Protein AF-A0A2S2QKU9-F1 (afdb_monomer_lite)

Secondary structure (DSSP, 8-state):
--SSPPTTS------------TT-EEEEES-SS---SS--EEEEEE-----S---EEEEEEEEEEEEEE-SSEEEEESS-SSHHHHHHTTT-EEEETT--EEEEEEE-SSSTT-EEEEESS---TTPPEEEEEEEEEPPP-------GGGS-GGGTT----PPPHHHHHHHTT---PPPGGGS----PPPP-PPPPP---HHHHHHS-TTTS----------GGGSPP-PPPPHHHHHHHHHHHHHHHHHHHHHHHHT-

pLDDT: mean 91.91, std 7.71, range [58.44, 98.31]

Organism: NCBI:txid143950

Sequence (259 aa):
MLKYTPEHVMCMAHFWGPMTKPGTGFLTIQDVSSQQAGFRITTTGTVVDTDQSTQVTKKLKLTGSPLKIYKRTAFIKDMFNSTLEVTKFEGARIKTVSGVRGQIKKACPKPEGSFRATFEDKIKISDIVFCRTWYNVEVPKLYNPVTSLLLPLNEKNSWRGMKTTGQLKREKGIKGMPQNDSMYTSIHRNMKHFKPLKLSKNLQAQLPYVDKPKTLATAKLDLKKQRVAVVRDGHEEQVASLMKMIRTTYKEKKRKDKK

InterPro domains:
  IPR007034 Ribosome biogenesis protein BMS1/TSR1, C-terminal [PF04950] (1-139)
  IPR007034 Ribosome biogenesis protein BMS1/TSR1, C-terminal [SM01362] (1-137)
  IPR039761 Ribosome biogenesis protein Bms1/Tsr1 [PTHR12858] (1-258)

Radius of gyration: 34.12 Å; chains: 1; bounding box: 77×57×98 Å

Structure (mmCIF, N/CA/C/O backbone):
data_AF-A0A2S2QKU9-F1
#
_entry.id   AF-A0A2S2QKU9-F1
#
loop_
_atom_site.group_PDB
_atom_site.id
_atom_site.type_symbol
_atom_site.label_atom_id
_atom_site.label_alt_id
_atom_site.label_comp_id
_atom_site.label_asym_id
_atom_site.label_entity_id
_atom_site.label_seq_id
_atom_site.pdbx_PDB_ins_code
_atom_site.Cartn_x
_atom_site.Cartn_y
_atom_site.Cartn_z
_atom_site.occupancy
_atom_site.B_iso_or_equiv
_atom_site.auth_seq_id
_atom_site.auth_comp_id
_atom_site.auth_asym_id
_atom_site.auth_atom_id
_atom_site.pdbx_PDB_model_num
ATOM 1 N N . MET A 1 1 ? 1.538 -0.411 -14.476 1.00 91.19 1 MET A N 1
ATOM 2 C CA . MET A 1 1 ? 2.993 -0.528 -14.695 1.00 91.19 1 MET A CA 1
ATOM 3 C C . MET A 1 1 ? 3.576 -1.541 -13.719 1.00 91.19 1 MET A C 1
ATOM 5 O O . MET A 1 1 ? 3.466 -1.336 -12.508 1.00 91.19 1 MET A O 1
ATOM 9 N N . LEU A 1 2 ? 4.156 -2.625 -14.235 1.00 93.81 2 LEU A N 1
ATOM 10 C CA . LEU A 1 2 ? 4.941 -3.580 -13.446 1.00 93.81 2 LEU A CA 1
ATOM 11 C C . LEU A 1 2 ? 6.361 -3.039 -13.224 1.00 93.81 2 LEU A C 1
ATOM 13 O O . LEU A 1 2 ? 6.817 -2.172 -13.965 1.00 93.81 2 LEU A O 1
ATOM 17 N N . LYS A 1 3 ? 7.043 -3.513 -12.176 1.00 93.81 3 LYS A N 1
ATOM 18 C CA . LYS A 1 3 ? 8.461 -3.178 -11.935 1.00 93.81 3 LYS A CA 1
ATOM 19 C C . LYS A 1 3 ? 9.412 -4.141 -12.648 1.00 93.81 3 LYS A C 1
ATOM 21 O O . LYS A 1 3 ? 10.491 -3.725 -13.046 1.00 93.81 3 LYS A O 1
ATOM 26 N N . TYR A 1 4 ? 8.995 -5.397 -12.780 1.00 95.50 4 TYR A N 1
ATOM 27 C CA . TYR A 1 4 ? 9.740 -6.482 -13.402 1.00 95.50 4 TYR A CA 1
ATOM 28 C C . TYR A 1 4 ? 8.784 -7.313 -14.252 1.00 95.50 4 TYR A C 1
ATOM 30 O O . TYR A 1 4 ? 7.587 -7.377 -13.947 1.00 95.50 4 TYR A O 1
ATOM 38 N N . THR A 1 5 ? 9.324 -7.940 -15.290 1.00 95.38 5 THR A N 1
ATOM 39 C CA . THR A 1 5 ? 8.640 -8.992 -16.044 1.00 95.38 5 THR A CA 1
ATOM 40 C C . THR A 1 5 ? 8.392 -10.181 -15.109 1.00 95.38 5 THR A C 1
ATOM 42 O O . THR A 1 5 ? 9.316 -10.568 -14.391 1.00 95.38 5 THR A O 1
ATOM 45 N N . PRO A 1 6 ? 7.166 -10.728 -15.044 1.00 96.06 6 PRO A N 1
ATOM 46 C CA . PRO A 1 6 ? 6.894 -11.918 -14.248 1.00 96.06 6 PRO A CA 1
ATOM 47 C C . PRO A 1 6 ? 7.631 -13.135 -14.818 1.00 96.06 6 PRO A C 1
ATOM 49 O O . PRO A 1 6 ? 7.799 -13.264 -16.029 1.00 96.06 6 PRO A O 1
ATOM 52 N N . GLU A 1 7 ? 8.054 -14.042 -13.944 1.00 95.31 7 GLU A N 1
ATOM 53 C CA . GLU A 1 7 ? 8.692 -15.292 -14.357 1.00 95.31 7 GLU A CA 1
ATOM 54 C C . GLU A 1 7 ? 7.670 -16.203 -15.048 1.00 95.31 7 GLU A C 1
ATOM 56 O O . GLU A 1 7 ? 6.545 -16.353 -14.574 1.00 95.31 7 GLU A O 1
ATOM 61 N N . HIS A 1 8 ? 8.067 -16.802 -16.175 1.00 94.06 8 HIS A N 1
ATOM 62 C CA . HIS A 1 8 ? 7.285 -17.786 -16.942 1.00 94.06 8 HIS A CA 1
ATOM 63 C C . HIS A 1 8 ? 5.910 -17.315 -17.453 1.00 94.06 8 HIS A C 1
ATOM 65 O O . HIS A 1 8 ? 5.088 -18.137 -17.852 1.00 94.06 8 HIS A O 1
ATOM 71 N N . VAL A 1 9 ? 5.649 -16.004 -17.471 1.00 95.81 9 VAL A N 1
ATOM 72 C CA . VAL A 1 9 ? 4.367 -15.436 -17.910 1.00 95.81 9 VAL A CA 1
ATOM 73 C C . VAL A 1 9 ? 4.605 -14.284 -18.882 1.00 95.81 9 VAL A C 1
ATOM 75 O O . VAL A 1 9 ? 5.547 -13.508 -18.740 1.00 95.81 9 VAL A O 1
ATOM 78 N N . MET A 1 10 ? 3.725 -14.153 -19.876 1.00 95.12 10 MET A N 1
ATOM 79 C CA . MET A 1 10 ? 3.752 -13.039 -20.823 1.00 95.12 10 MET A CA 1
ATOM 80 C C . MET A 1 10 ? 3.233 -11.752 -20.170 1.00 95.12 10 MET A C 1
ATOM 82 O O . MET A 1 10 ? 2.258 -11.767 -19.416 1.00 95.12 10 MET A O 1
ATOM 86 N N . CYS A 1 11 ? 3.849 -10.612 -20.479 1.00 95.38 11 CYS A N 1
ATOM 87 C CA . CYS A 1 11 ? 3.371 -9.307 -20.032 1.00 95.38 11 CYS A CA 1
ATOM 88 C C . CYS A 1 11 ? 3.427 -8.268 -21.152 1.00 95.38 11 CYS A C 1
ATOM 90 O O . CYS A 1 11 ? 4.243 -8.371 -22.065 1.00 95.38 11 CYS A O 1
ATOM 92 N N . MET A 1 12 ? 2.604 -7.227 -21.033 1.00 94.25 12 MET A N 1
ATOM 93 C CA . MET A 1 12 ? 2.639 -6.082 -21.942 1.00 94.25 12 MET A CA 1
ATOM 94 C C . MET A 1 12 ? 3.854 -5.203 -21.639 1.00 94.25 12 MET A C 1
ATOM 96 O O . MET A 1 12 ? 4.085 -4.826 -20.484 1.00 94.25 12 MET A O 1
ATOM 100 N N . ALA A 1 13 ? 4.594 -4.843 -22.682 1.00 93.75 13 ALA A N 1
ATOM 101 C CA . ALA A 1 13 ? 5.690 -3.891 -22.626 1.00 93.75 13 ALA A CA 1
ATOM 102 C C . ALA A 1 13 ? 5.415 -2.744 -23.602 1.00 93.75 13 ALA A C 1
ATOM 104 O O . ALA A 1 13 ? 4.904 -2.963 -24.696 1.00 93.75 13 ALA A O 1
ATOM 105 N N . HIS A 1 14 ? 5.775 -1.529 -23.198 1.00 93.75 14 HIS A N 1
ATOM 106 C CA . HIS A 1 14 ? 5.697 -0.341 -24.040 1.00 93.75 14 HIS A CA 1
ATOM 107 C C . HIS A 1 14 ? 7.091 0.267 -24.119 1.00 93.75 14 HIS A C 1
ATOM 109 O O . HIS A 1 14 ? 7.734 0.482 -23.089 1.00 93.75 14 HIS A O 1
ATOM 115 N N . PHE A 1 15 ? 7.554 0.531 -25.331 1.00 93.69 15 PHE A N 1
ATOM 116 C CA . PHE A 1 15 ? 8.817 1.203 -25.597 1.00 93.69 15 PHE A CA 1
ATOM 117 C C . PHE A 1 15 ? 8.639 2.134 -26.792 1.00 93.69 15 PHE A C 1
ATOM 119 O O . PHE A 1 15 ? 7.710 1.974 -27.581 1.00 93.69 15 PHE A O 1
ATOM 126 N N . TRP A 1 16 ? 9.516 3.125 -26.899 1.00 94.94 16 TRP A N 1
ATOM 127 C CA . TRP A 1 16 ? 9.512 4.051 -28.021 1.00 94.94 16 TRP A CA 1
ATOM 128 C C . TRP A 1 16 ? 10.489 3.567 -29.095 1.00 94.94 16 TRP A C 1
ATOM 130 O O . TRP A 1 16 ? 11.644 3.273 -28.793 1.00 94.94 16 TRP A O 1
ATOM 140 N N . GLY A 1 17 ? 10.027 3.458 -30.339 1.00 94.00 17 GLY A N 1
ATOM 141 C CA . GLY A 1 17 ? 10.829 2.961 -31.453 1.00 94.00 17 GLY A CA 1
ATOM 142 C C . GLY A 1 17 ? 10.068 2.972 -32.784 1.00 94.00 17 GLY A C 1
ATOM 143 O O . GLY A 1 17 ? 8.952 3.493 -32.845 1.00 94.00 17 GLY A O 1
ATOM 144 N N . PRO A 1 18 ? 10.664 2.419 -33.854 1.00 93.94 18 PRO A N 1
ATOM 145 C CA . PRO A 1 18 ? 10.055 2.362 -35.178 1.00 93.94 18 PRO A CA 1
ATOM 146 C C . PRO A 1 18 ? 8.748 1.566 -35.192 1.00 93.94 18 PRO A C 1
ATOM 148 O O . PRO A 1 18 ? 8.645 0.494 -34.592 1.00 93.94 18 PRO A O 1
ATOM 151 N N . MET A 1 19 ? 7.760 2.077 -35.925 1.00 92.56 19 MET A N 1
ATOM 152 C CA . MET A 1 19 ? 6.459 1.429 -36.059 1.00 92.56 19 MET A CA 1
ATOM 153 C C . MET A 1 19 ? 6.585 0.136 -36.870 1.00 92.56 19 MET A C 1
ATOM 155 O O . MET A 1 19 ? 7.121 0.138 -37.976 1.00 92.56 19 MET A O 1
ATOM 159 N N . THR A 1 20 ? 6.076 -0.966 -36.321 1.00 92.38 20 THR A N 1
ATOM 160 C CA . THR A 1 20 ? 6.090 -2.291 -36.957 1.00 92.38 20 THR A CA 1
ATOM 161 C C . THR A 1 20 ? 4.671 -2.847 -36.980 1.00 92.38 20 THR A C 1
ATOM 163 O O . THR A 1 20 ? 3.871 -2.544 -36.100 1.00 92.38 20 THR A O 1
ATOM 166 N N . LYS A 1 21 ? 4.332 -3.659 -37.987 1.00 94.38 21 LYS A N 1
ATOM 167 C CA . LYS A 1 21 ? 2.987 -4.237 -38.096 1.00 94.38 21 LYS A CA 1
ATOM 168 C C . LYS A 1 21 ? 2.662 -5.128 -36.880 1.00 94.38 21 LYS A C 1
ATOM 170 O O . LYS A 1 21 ? 3.507 -5.953 -36.508 1.00 94.38 21 LYS A O 1
ATOM 175 N N . PRO A 1 22 ? 1.449 -5.022 -36.304 1.00 95.25 22 PRO A N 1
ATOM 176 C CA . PRO A 1 22 ? 0.943 -5.972 -35.317 1.00 95.25 22 PRO A CA 1
ATOM 177 C C . PRO A 1 22 ? 1.070 -7.428 -35.780 1.00 95.25 22 PRO A C 1
ATOM 179 O O . PRO A 1 22 ? 0.958 -7.723 -36.969 1.00 95.25 22 PRO A O 1
ATOM 182 N N . GLY A 1 23 ? 1.328 -8.339 -34.844 1.00 94.81 23 GLY A N 1
ATOM 183 C CA . GLY A 1 23 ? 1.559 -9.764 -35.104 1.00 94.81 23 GLY A CA 1
ATOM 184 C C . GLY A 1 23 ? 3.003 -10.126 -35.468 1.00 94.81 23 GLY A C 1
ATOM 185 O O . GLY A 1 23 ? 3.336 -11.307 -35.523 1.00 94.81 23 GLY A O 1
ATOM 186 N N . THR A 1 24 ? 3.888 -9.144 -35.668 1.00 96.50 24 THR A N 1
ATOM 187 C CA . THR A 1 24 ? 5.306 -9.408 -35.960 1.00 96.50 24 THR A CA 1
ATOM 188 C C . THR A 1 24 ? 6.028 -9.933 -34.716 1.00 96.50 24 THR A C 1
ATOM 190 O O . THR A 1 24 ? 5.976 -9.308 -33.654 1.00 96.50 24 THR A O 1
ATOM 193 N N . GLY A 1 25 ? 6.714 -11.072 -34.839 1.00 95.94 25 GLY A N 1
ATOM 194 C CA . GLY A 1 25 ? 7.559 -11.626 -33.780 1.00 95.94 25 GLY A CA 1
ATOM 195 C C . GLY A 1 25 ? 8.880 -10.870 -33.634 1.00 95.94 25 GLY A C 1
ATOM 196 O O . GLY A 1 25 ? 9.462 -10.423 -34.620 1.00 95.94 25 GLY A O 1
ATOM 197 N N . PHE A 1 26 ? 9.373 -10.742 -32.407 1.00 95.25 26 PHE A N 1
ATOM 198 C CA . PHE A 1 26 ? 10.671 -10.147 -32.110 1.00 95.25 26 PHE A CA 1
ATOM 199 C C . PHE A 1 26 ? 11.385 -10.891 -30.977 1.00 95.25 26 PHE A C 1
ATOM 201 O O . PHE A 1 26 ? 10.776 -11.601 -30.171 1.00 95.25 26 PHE A O 1
ATOM 208 N N . LEU A 1 27 ? 12.699 -10.693 -30.910 1.00 95.56 27 LEU A N 1
ATOM 209 C CA . LEU A 1 27 ? 13.559 -11.154 -29.827 1.00 95.56 27 LEU A CA 1
ATOM 210 C C . LEU A 1 27 ? 14.340 -9.972 -29.258 1.00 95.56 27 LEU A C 1
ATOM 212 O O . LEU A 1 27 ? 14.610 -8.999 -29.962 1.00 95.56 27 LEU A O 1
ATOM 216 N N . THR A 1 28 ? 14.718 -10.058 -27.990 1.00 93.62 28 THR A N 1
ATOM 217 C CA . THR A 1 28 ? 15.560 -9.063 -27.327 1.00 93.62 28 THR A CA 1
ATOM 218 C C . THR A 1 28 ? 16.800 -9.719 -26.742 1.00 93.62 28 THR A C 1
ATOM 220 O O . THR A 1 28 ? 16.791 -10.875 -26.310 1.00 93.62 28 THR A O 1
ATOM 223 N N . ILE A 1 29 ? 17.886 -8.955 -26.743 1.00 92.12 29 ILE A N 1
ATOM 224 C CA . ILE A 1 29 ? 19.195 -9.356 -26.239 1.00 92.12 29 ILE A CA 1
ATOM 225 C C . ILE A 1 29 ? 19.635 -8.276 -25.252 1.00 92.12 29 ILE A C 1
ATOM 227 O O . ILE A 1 29 ? 19.475 -7.087 -25.527 1.00 92.12 29 ILE A O 1
ATOM 231 N N . GLN A 1 30 ? 20.173 -8.677 -24.103 1.00 89.44 30 GLN A N 1
ATOM 232 C CA . GLN A 1 30 ? 20.637 -7.738 -23.080 1.00 89.44 30 GLN A CA 1
ATOM 233 C C . GLN A 1 30 ? 21.970 -7.062 -23.443 1.00 89.44 30 GLN A C 1
ATOM 235 O O . GLN A 1 30 ? 22.120 -5.860 -23.233 1.00 89.44 30 GLN A O 1
ATOM 240 N N . ASP A 1 31 ? 22.937 -7.823 -23.961 1.00 87.19 31 ASP A N 1
ATOM 241 C CA . ASP A 1 31 ? 24.254 -7.332 -24.382 1.00 87.19 31 ASP A CA 1
ATOM 242 C C . ASP A 1 31 ? 24.663 -8.015 -25.691 1.00 87.19 31 ASP A C 1
ATOM 244 O O . ASP A 1 31 ? 24.589 -9.238 -25.819 1.00 87.19 31 ASP A O 1
ATOM 248 N N . VAL A 1 32 ? 25.079 -7.208 -26.665 1.00 85.75 32 VAL A N 1
ATOM 249 C CA . VAL A 1 32 ? 25.492 -7.660 -28.000 1.00 85.75 32 VAL A CA 1
ATOM 250 C C . VAL A 1 32 ? 26.983 -8.015 -28.031 1.00 85.75 32 VAL A C 1
ATOM 252 O O . VAL A 1 32 ? 27.388 -8.898 -28.783 1.00 85.75 32 VAL A O 1
ATOM 255 N N . SER A 1 33 ? 27.797 -7.354 -27.203 1.00 82.44 33 SER A N 1
ATOM 256 C CA . SER A 1 33 ? 29.264 -7.427 -27.258 1.00 82.44 33 SER A CA 1
ATOM 257 C C . SER A 1 33 ? 29.870 -8.524 -26.385 1.00 82.44 33 SER A C 1
ATOM 259 O O . SER A 1 33 ? 30.922 -9.080 -26.701 1.00 82.44 33 SER A O 1
ATOM 261 N N . SER A 1 34 ? 29.233 -8.829 -25.256 1.00 75.12 34 SER A N 1
ATOM 262 C CA . SER A 1 34 ? 29.824 -9.671 -24.219 1.00 75.12 34 SER A CA 1
ATOM 263 C C . SER A 1 34 ? 29.806 -11.161 -24.579 1.00 75.12 34 SER A C 1
ATOM 265 O O . SER A 1 34 ? 28.763 -11.747 -24.874 1.00 75.12 34 SER A O 1
ATOM 267 N N . GLN A 1 35 ? 30.972 -11.809 -24.482 1.00 69.75 35 GLN A N 1
ATOM 268 C CA . GLN A 1 35 ? 31.124 -13.265 -24.567 1.00 69.75 35 GLN A CA 1
ATOM 269 C C . GLN A 1 35 ? 30.966 -13.934 -23.193 1.00 69.75 35 GLN A C 1
ATOM 271 O O . GLN A 1 35 ? 31.832 -14.676 -22.738 1.00 69.75 35 GLN A O 1
ATOM 276 N N . GLN A 1 36 ? 29.864 -13.662 -22.496 1.00 72.31 36 GLN A N 1
ATOM 277 C CA . GLN A 1 36 ? 29.556 -14.386 -21.261 1.00 72.31 36 GLN A CA 1
ATOM 278 C C . GLN A 1 36 ? 29.097 -15.820 -21.554 1.00 72.31 36 GLN A C 1
ATOM 280 O O . GLN A 1 36 ? 28.372 -16.072 -22.520 1.00 72.31 36 GLN A O 1
ATOM 285 N N . ALA A 1 37 ? 29.505 -16.753 -20.689 1.00 71.31 37 ALA A N 1
ATOM 286 C CA . ALA A 1 37 ? 29.010 -18.124 -20.673 1.00 71.31 37 ALA A CA 1
ATOM 287 C C . ALA A 1 37 ? 27.554 -18.127 -20.168 1.00 71.31 37 ALA A C 1
ATOM 289 O O . ALA A 1 37 ? 27.304 -18.017 -18.970 1.00 71.31 37 ALA A O 1
ATOM 290 N N . GLY A 1 38 ? 26.589 -18.173 -21.088 1.00 82.44 38 GLY A N 1
ATOM 291 C CA . GLY A 1 38 ? 25.157 -18.158 -20.782 1.00 82.44 38 GLY A CA 1
ATOM 292 C C . GLY A 1 38 ? 24.283 -17.941 -22.021 1.00 82.44 38 GLY A C 1
ATOM 293 O O . GLY A 1 38 ? 24.770 -17.554 -23.085 1.00 82.44 38 GLY A O 1
ATOM 294 N N . PHE A 1 39 ? 22.979 -18.195 -21.888 1.00 88.62 39 PHE A N 1
ATOM 295 C CA . PHE A 1 39 ? 22.004 -17.942 -22.951 1.00 88.62 39 PHE A CA 1
ATOM 296 C C . PHE A 1 39 ? 21.793 -16.431 -23.133 1.00 88.62 39 PHE A C 1
ATOM 298 O O . PHE A 1 39 ? 21.475 -15.727 -22.177 1.00 88.62 39 PHE A O 1
ATOM 305 N N . ARG A 1 40 ? 22.002 -15.921 -24.354 1.00 88.06 40 ARG A N 1
ATOM 306 C CA . ARG A 1 40 ? 22.042 -14.469 -24.624 1.00 88.06 40 ARG A CA 1
ATOM 307 C C . ARG A 1 40 ? 20.681 -13.847 -24.920 1.00 88.06 40 ARG A C 1
ATOM 309 O O . ARG A 1 40 ? 20.476 -12.666 -24.648 1.00 88.06 40 ARG A O 1
ATOM 316 N N . ILE A 1 41 ? 19.766 -14.618 -25.505 1.00 91.12 41 ILE A N 1
ATOM 317 C CA . ILE A 1 41 ? 18.422 -14.132 -25.823 1.00 91.12 41 ILE A CA 1
ATOM 318 C C . ILE A 1 41 ? 17.659 -13.994 -24.505 1.00 91.12 41 ILE A C 1
ATOM 320 O O . ILE A 1 41 ? 17.542 -14.949 -23.744 1.00 91.12 41 ILE A O 1
ATOM 324 N N . THR A 1 42 ? 17.170 -12.792 -24.217 1.00 91.50 42 THR A N 1
ATOM 325 C CA . THR A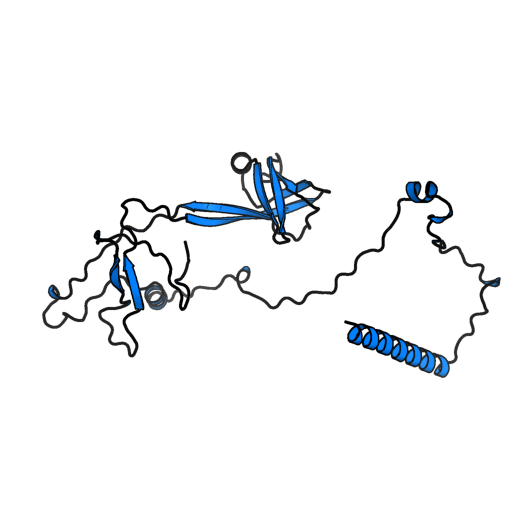 1 42 ? 16.552 -12.469 -22.924 1.00 91.50 42 THR A CA 1
ATOM 326 C C . THR A 1 42 ? 15.039 -12.592 -22.974 1.00 91.50 42 THR A C 1
ATOM 328 O O . THR A 1 42 ? 14.412 -13.025 -22.010 1.00 91.50 42 THR A O 1
ATOM 331 N N . THR A 1 43 ? 14.418 -12.178 -24.075 1.00 93.94 43 THR A N 1
ATOM 332 C CA . THR A 1 43 ? 12.960 -12.206 -24.206 1.00 93.94 43 THR A CA 1
ATOM 333 C C . THR A 1 43 ? 12.573 -12.441 -25.654 1.00 93.94 43 THR A C 1
ATOM 335 O O . THR A 1 43 ? 13.248 -11.994 -26.578 1.00 93.94 43 THR A O 1
ATOM 338 N N . THR A 1 44 ? 11.466 -13.139 -25.842 1.00 96.06 44 THR A N 1
ATOM 339 C CA . THR A 1 44 ? 10.769 -13.271 -27.117 1.00 96.06 44 THR A CA 1
ATOM 340 C C . THR A 1 44 ? 9.372 -12.691 -26.954 1.00 96.06 44 THR A C 1
ATOM 342 O O . THR A 1 44 ? 8.816 -12.674 -25.853 1.00 96.06 44 THR A O 1
ATOM 345 N N . GLY A 1 45 ? 8.803 -12.169 -28.032 1.00 96.19 45 GLY A N 1
ATOM 346 C CA . GLY A 1 45 ? 7.476 -11.576 -27.979 1.00 96.19 45 GLY A CA 1
ATOM 347 C C . GLY A 1 45 ? 6.923 -11.268 -29.354 1.00 96.19 45 GLY A C 1
ATOM 348 O O . GLY A 1 45 ? 7.569 -11.492 -30.375 1.00 96.19 45 GLY A O 1
ATOM 349 N N . THR A 1 46 ? 5.707 -10.742 -29.368 1.00 96.88 46 THR A N 1
ATOM 350 C CA . THR A 1 46 ? 5.019 -10.299 -30.579 1.00 96.88 46 THR A CA 1
ATOM 351 C C . THR A 1 46 ? 4.546 -8.869 -30.394 1.00 96.88 46 THR A C 1
ATOM 353 O O . THR A 1 46 ? 4.104 -8.492 -29.306 1.00 96.88 46 THR A O 1
ATOM 356 N N . VAL A 1 47 ? 4.624 -8.065 -31.450 1.00 96.31 47 VAL A N 1
ATOM 357 C CA . VAL A 1 47 ? 4.064 -6.711 -31.457 1.00 96.31 47 VAL A CA 1
ATOM 358 C C . VAL A 1 47 ? 2.542 -6.821 -31.410 1.00 96.31 47 VAL A C 1
ATOM 360 O O . VAL A 1 47 ? 1.950 -7.462 -32.274 1.00 96.31 47 VAL A O 1
ATOM 363 N N . VAL A 1 48 ? 1.909 -6.224 -30.399 1.00 94.56 48 VAL A N 1
ATOM 364 C CA . VAL A 1 48 ? 0.443 -6.247 -30.254 1.00 94.56 48 VAL A CA 1
ATOM 365 C C . VAL A 1 48 ? -0.188 -5.046 -30.942 1.00 94.56 48 VAL A C 1
ATOM 367 O O . VAL A 1 48 ? -1.104 -5.212 -31.735 1.00 94.56 48 VAL A O 1
ATOM 370 N N . ASP A 1 49 ? 0.313 -3.850 -30.646 1.00 92.50 49 ASP A N 1
ATOM 371 C CA . ASP A 1 49 ? -0.240 -2.597 -31.145 1.00 92.50 49 ASP A CA 1
ATOM 372 C C . ASP A 1 49 ? 0.847 -1.517 -31.205 1.00 92.50 49 ASP A C 1
ATOM 374 O O . ASP A 1 49 ? 1.880 -1.638 -30.537 1.00 92.50 49 ASP A O 1
ATOM 378 N N . THR A 1 50 ? 0.641 -0.485 -32.023 1.00 91.88 50 THR A N 1
ATOM 379 C CA . THR A 1 50 ? 1.590 0.615 -32.226 1.00 91.88 50 THR A CA 1
ATOM 380 C C . THR A 1 50 ? 0.871 1.959 -32.238 1.00 91.88 50 THR A C 1
ATOM 382 O O . THR A 1 50 ? 0.347 2.383 -33.264 1.00 91.88 50 THR A O 1
ATOM 385 N N . ASP A 1 51 ? 0.960 2.670 -31.115 1.00 89.69 51 ASP A N 1
ATOM 386 C CA . ASP A 1 51 ? 0.363 3.991 -30.925 1.00 89.69 51 ASP A CA 1
ATOM 387 C C . ASP A 1 51 ? 1.411 5.065 -30.613 1.00 89.69 51 ASP A C 1
ATOM 389 O O . ASP A 1 51 ? 2.448 4.800 -30.000 1.00 89.69 51 ASP A O 1
ATOM 393 N N . GLN A 1 52 ? 1.104 6.318 -30.970 1.00 85.94 52 GLN A N 1
ATOM 394 C CA . GLN A 1 52 ? 1.929 7.480 -30.607 1.00 85.94 52 GLN A CA 1
ATOM 395 C C . GLN A 1 52 ? 1.781 7.875 -29.130 1.00 85.94 52 GLN A C 1
ATOM 397 O O . GLN A 1 52 ? 2.724 8.390 -28.525 1.00 85.94 52 GLN A O 1
ATOM 402 N N . SER A 1 53 ? 0.602 7.648 -28.544 1.00 85.44 53 SER A 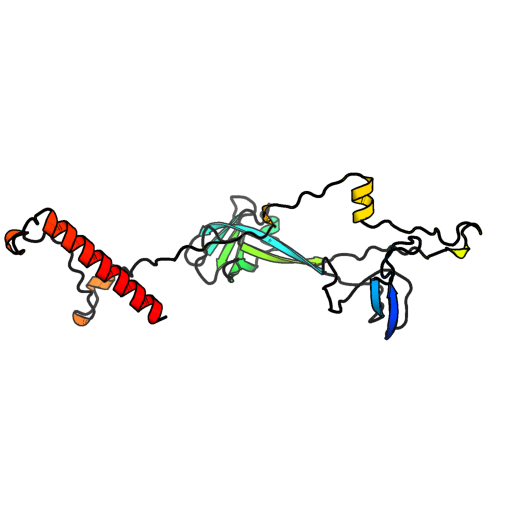N 1
ATOM 403 C CA . SER A 1 53 ? 0.300 7.969 -27.150 1.00 85.44 53 SER A CA 1
ATOM 404 C C . SER A 1 53 ? -0.101 6.715 -26.386 1.00 85.44 53 SER A C 1
ATOM 406 O O . SER A 1 53 ? -1.123 6.108 -26.682 1.00 85.44 53 SER A O 1
ATOM 408 N N . THR A 1 54 ? 0.658 6.364 -25.350 1.00 86.94 54 THR A N 1
ATOM 409 C CA . THR A 1 54 ? 0.337 5.228 -24.478 1.00 86.94 54 THR A CA 1
ATOM 410 C C . THR A 1 54 ? -0.041 5.712 -23.084 1.00 86.94 54 THR A C 1
ATOM 412 O O . THR A 1 54 ? 0.739 6.416 -22.439 1.00 86.94 54 THR A O 1
ATOM 415 N N . GLN A 1 55 ? -1.199 5.291 -22.574 1.00 90.00 55 GLN A N 1
ATOM 416 C CA . GLN A 1 55 ? -1.603 5.575 -21.196 1.00 90.00 55 GLN A CA 1
ATOM 417 C C . GLN A 1 55 ? -1.128 4.469 -20.249 1.00 90.00 55 GLN A C 1
ATOM 419 O O . GLN A 1 55 ? -1.856 3.533 -19.921 1.00 90.00 55 GLN A O 1
ATOM 424 N N . VAL A 1 56 ? 0.111 4.584 -19.771 1.00 93.75 56 VAL A N 1
ATOM 425 C CA . VAL A 1 56 ? 0.637 3.673 -18.749 1.00 93.75 56 VAL A CA 1
ATOM 426 C C . VAL A 1 56 ? 0.418 4.288 -17.376 1.00 93.75 56 VAL A C 1
ATOM 428 O O . VAL A 1 56 ? 0.955 5.341 -17.057 1.00 93.75 56 VAL A O 1
ATOM 431 N N . THR A 1 57 ? -0.341 3.614 -16.515 1.00 96.12 57 THR A N 1
ATOM 432 C CA . THR A 1 57 ? -0.556 4.077 -15.137 1.00 96.12 57 THR A CA 1
ATOM 433 C C . THR A 1 57 ? 0.226 3.242 -14.130 1.00 96.12 57 THR A C 1
ATOM 435 O O . THR A 1 57 ? 0.427 2.029 -14.282 1.00 96.12 57 THR A O 1
ATOM 438 N N . LYS A 1 58 ? 0.675 3.877 -13.050 1.00 96.38 58 LYS A N 1
ATOM 439 C CA . LYS A 1 58 ? 1.304 3.238 -11.897 1.00 96.38 58 LYS A CA 1
ATOM 440 C C . LYS A 1 58 ? 0.478 3.515 -10.657 1.00 96.38 58 LYS A C 1
ATOM 442 O O . LYS A 1 58 ? 0.075 4.640 -10.382 1.00 96.38 58 LYS A O 1
ATOM 447 N N . LYS A 1 59 ? 0.233 2.459 -9.892 1.00 96.44 59 LYS A N 1
ATOM 448 C CA . LYS A 1 59 ? -0.510 2.555 -8.643 1.00 96.44 59 LYS A CA 1
ATOM 449 C C . LYS A 1 59 ? 0.303 3.332 -7.612 1.00 96.44 59 LYS A C 1
ATOM 451 O O . LYS A 1 59 ? 1.417 2.925 -7.282 1.00 96.44 59 LYS A O 1
ATOM 456 N N . LEU A 1 60 ? -0.301 4.374 -7.060 1.00 96.38 60 LEU A N 1
ATOM 457 C CA . LEU A 1 60 ? 0.201 5.128 -5.922 1.00 96.38 60 LEU A CA 1
ATOM 458 C C . LEU A 1 60 ? -0.768 4.918 -4.752 1.00 96.38 60 LEU A C 1
ATOM 460 O O . LEU A 1 60 ? -1.985 4.859 -4.922 1.00 96.38 60 LEU A O 1
ATOM 464 N N . LYS A 1 61 ? -0.236 4.700 -3.552 1.00 96.81 61 LYS A N 1
ATOM 465 C CA . LYS A 1 61 ? -1.053 4.612 -2.340 1.00 96.81 61 LYS A CA 1
ATOM 466 C C . LYS A 1 61 ? -0.677 5.779 -1.451 1.00 96.81 61 LYS A C 1
ATOM 468 O O . LYS A 1 61 ? 0.471 5.854 -1.032 1.00 96.81 61 LYS A O 1
ATOM 473 N N . LEU A 1 62 ? -1.644 6.636 -1.155 1.00 97.56 62 LEU A N 1
ATOM 474 C CA . LEU A 1 62 ? -1.493 7.650 -0.117 1.00 97.56 62 LEU A CA 1
ATOM 475 C C . LEU A 1 62 ? -1.862 6.986 1.203 1.00 97.56 62 LEU A C 1
ATOM 477 O O . LEU A 1 62 ? -2.954 6.426 1.306 1.00 97.56 62 LEU A O 1
ATOM 481 N N . THR A 1 63 ? -0.953 6.970 2.168 1.00 97.69 63 THR A N 1
ATOM 482 C CA . THR A 1 63 ? -1.126 6.293 3.459 1.00 97.69 63 THR A CA 1
ATOM 483 C C . THR A 1 63 ? -1.287 7.315 4.564 1.00 97.69 63 THR A C 1
ATOM 485 O O . THR A 1 63 ? -0.577 8.303 4.556 1.00 97.69 63 THR A O 1
ATOM 488 N N . GLY A 1 64 ? -2.165 7.056 5.525 1.00 97.44 64 GLY A N 1
ATOM 489 C CA . GLY A 1 64 ? -2.320 7.864 6.726 1.00 97.44 64 GLY A CA 1
ATOM 490 C C . GLY A 1 64 ? -2.699 7.021 7.931 1.00 97.44 64 GLY A C 1
ATOM 491 O O . GLY A 1 64 ? -3.045 5.839 7.815 1.00 97.44 64 GLY A O 1
ATOM 492 N N . SER A 1 65 ? -2.673 7.665 9.089 1.00 97.25 65 SER A N 1
ATOM 493 C CA . SER A 1 65 ? -2.854 7.027 10.389 1.00 97.25 65 SER A CA 1
ATOM 494 C C . SER A 1 65 ? -4.061 7.621 11.122 1.00 97.25 65 SER A C 1
ATOM 496 O O . SER A 1 65 ? -4.278 8.836 11.065 1.00 97.25 65 SER A O 1
ATOM 498 N N . PRO A 1 66 ? -4.876 6.814 11.821 1.00 97.50 66 PRO A N 1
ATOM 499 C CA . PRO A 1 66 ? -5.969 7.327 12.634 1.00 97.50 66 PRO A CA 1
ATOM 500 C C . PRO A 1 66 ? -5.440 8.174 13.797 1.00 97.50 66 PRO A C 1
ATOM 502 O O . PRO A 1 66 ? -4.594 7.732 14.565 1.00 97.50 66 PRO A O 1
ATOM 505 N N . LEU A 1 67 ? -5.975 9.383 13.951 1.00 95.62 67 LEU A N 1
ATOM 506 C CA . LEU A 1 67 ? -5.721 10.266 15.089 1.00 95.62 67 LEU A CA 1
ATOM 507 C C . LEU A 1 67 ? -6.738 10.019 16.208 1.00 95.62 67 LEU A C 1
ATOM 509 O O . LEU A 1 67 ? -6.377 9.787 17.358 1.00 95.62 67 LEU A O 1
ATOM 513 N N . LYS A 1 68 ? -8.033 10.065 15.873 1.00 96.06 68 LYS A N 1
ATOM 514 C CA . LYS A 1 68 ? -9.132 9.914 16.838 1.00 96.06 68 LYS A CA 1
ATOM 515 C C . LYS A 1 68 ? -10.265 9.109 16.226 1.00 96.06 68 LYS A C 1
ATOM 517 O O . LYS A 1 68 ? -10.708 9.405 15.119 1.00 96.06 68 LYS A O 1
ATOM 522 N N . ILE A 1 69 ? -10.743 8.101 16.952 1.00 97.44 69 ILE A N 1
ATOM 523 C CA . ILE A 1 69 ? -11.689 7.106 16.438 1.00 97.44 69 ILE A CA 1
ATOM 524 C C . ILE A 1 69 ? -12.992 7.159 17.233 1.00 97.44 69 ILE A C 1
ATOM 526 O O . ILE A 1 69 ? -12.996 7.049 18.459 1.00 97.44 69 ILE A O 1
ATOM 530 N N . TYR A 1 70 ? -14.102 7.259 16.513 1.00 96.62 70 TYR A N 1
ATOM 531 C CA . TYR A 1 70 ? -15.463 7.144 17.025 1.00 96.62 70 TYR A CA 1
ATOM 532 C C . TYR A 1 70 ? -16.080 5.823 16.537 1.00 96.62 70 TYR A C 1
ATOM 534 O O . TYR A 1 70 ? -15.365 4.895 16.170 1.00 96.62 70 TYR A O 1
ATOM 542 N N . LYS A 1 71 ? -17.410 5.679 16.577 1.00 95.50 71 LYS A N 1
ATOM 543 C CA . LYS A 1 71 ? -18.074 4.423 16.192 1.00 95.50 71 LYS A CA 1
ATOM 544 C C . LYS A 1 71 ? -17.885 4.106 14.703 1.00 95.50 71 LYS A C 1
ATOM 546 O O . LYS A 1 71 ? -17.358 3.056 14.375 1.00 95.50 71 LYS A O 1
ATOM 551 N N . ARG A 1 72 ? -18.295 5.023 13.822 1.00 96.00 72 ARG A N 1
ATOM 552 C CA . ARG A 1 72 ? -18.164 4.898 12.355 1.00 96.00 72 ARG A CA 1
ATOM 553 C C . ARG A 1 72 ? -17.349 6.018 11.724 1.00 96.00 72 ARG A C 1
ATOM 555 O O . ARG A 1 72 ? -17.116 6.009 10.528 1.00 96.00 72 ARG A O 1
ATOM 562 N N . THR A 1 73 ? -16.936 7.010 12.499 1.00 97.25 73 THR A N 1
ATOM 563 C CA . THR A 1 73 ? -16.135 8.128 12.005 1.00 97.25 73 THR A CA 1
ATOM 564 C C . THR A 1 73 ? -14.757 8.088 12.635 1.00 97.25 73 THR A C 1
ATOM 566 O O . THR A 1 73 ? -14.590 7.645 13.772 1.00 97.25 73 THR A O 1
ATOM 569 N N . ALA A 1 74 ? -13.757 8.542 11.897 1.00 97.81 74 ALA A N 1
ATOM 570 C CA . ALA A 1 74 ? -12.420 8.729 12.426 1.00 97.81 74 ALA A CA 1
ATOM 571 C C . ALA A 1 74 ? -11.773 9.953 11.789 1.00 97.81 74 ALA A C 1
ATOM 573 O O . ALA A 1 74 ? -12.060 10.302 10.644 1.00 97.81 74 ALA A O 1
ATOM 574 N N . PHE A 1 75 ? -10.903 10.596 12.551 1.00 97.56 75 PHE A N 1
ATOM 575 C CA . PHE A 1 75 ? -10.008 11.627 12.058 1.00 97.56 75 PHE A CA 1
ATOM 576 C C . PHE A 1 75 ? -8.698 10.964 11.660 1.00 97.56 75 PHE A C 1
ATOM 578 O O . PHE A 1 75 ? -8.140 10.213 12.460 1.00 97.56 75 PHE A O 1
ATOM 585 N N . ILE A 1 76 ? -8.244 11.202 10.435 1.00 97.88 76 ILE A N 1
ATOM 586 C CA . ILE A 1 76 ? -7.015 10.633 9.875 1.00 97.88 76 ILE A CA 1
ATOM 587 C C . ILE A 1 76 ? -5.995 11.758 9.713 1.00 97.88 76 ILE A C 1
ATOM 589 O O . ILE A 1 76 ? -6.366 12.869 9.335 1.00 97.88 76 ILE A O 1
ATOM 593 N N . LYS A 1 77 ? -4.730 11.461 10.006 1.00 96.12 77 LYS A N 1
ATOM 594 C CA . LYS A 1 77 ? -3.581 12.357 9.841 1.00 96.12 77 LYS A CA 1
ATOM 595 C C . LYS A 1 77 ? -2.503 11.713 8.965 1.00 96.12 77 LYS A C 1
ATOM 597 O O . LYS A 1 77 ? -2.593 10.525 8.650 1.00 96.12 77 LYS A O 1
ATOM 602 N N . ASP A 1 78 ? -1.493 12.498 8.609 1.00 95.94 78 ASP A N 1
ATOM 603 C CA . ASP A 1 78 ? -0.270 12.058 7.922 1.00 95.94 78 ASP A CA 1
ATOM 604 C C . ASP A 1 78 ? -0.508 11.441 6.523 1.00 95.94 78 ASP A C 1
ATOM 606 O O . ASP A 1 78 ? 0.351 10.736 6.008 1.00 95.94 78 ASP A O 1
ATOM 610 N N . MET A 1 79 ? -1.674 11.688 5.904 1.00 97.06 79 MET A N 1
ATOM 611 C CA . MET A 1 79 ? -1.972 11.290 4.513 1.00 97.06 79 MET A CA 1
ATOM 612 C C . MET A 1 79 ? -1.798 12.432 3.512 1.00 97.06 79 MET A C 1
ATOM 614 O O . MET A 1 79 ? -1.448 12.188 2.360 1.00 97.06 79 MET A O 1
ATOM 618 N N . PHE A 1 80 ? -2.094 13.649 3.956 1.00 97.06 80 PHE A N 1
ATOM 619 C CA . PHE A 1 80 ? -2.010 14.894 3.204 1.00 97.06 80 PHE A CA 1
ATOM 620 C C . PHE A 1 80 ? -1.310 15.922 4.083 1.00 97.06 80 PHE A C 1
ATOM 622 O O . PHE A 1 80 ? -1.328 15.792 5.310 1.00 97.06 80 PHE A O 1
ATOM 629 N N . ASN A 1 81 ? -0.739 16.943 3.457 1.00 96.19 81 ASN A N 1
ATOM 630 C CA . ASN A 1 81 ? -0.022 18.006 4.153 1.00 96.19 81 ASN A CA 1
ATOM 631 C C . ASN A 1 81 ? -0.904 19.245 4.347 1.00 96.19 81 ASN A C 1
ATOM 633 O O . ASN A 1 81 ? -0.800 19.920 5.364 1.00 96.19 81 ASN A O 1
ATOM 637 N N . SER A 1 82 ? -1.802 19.529 3.396 1.00 96.00 82 SER A N 1
ATOM 638 C CA . SER A 1 82 ? -2.622 20.748 3.389 1.00 96.00 82 SER A CA 1
ATOM 639 C C . SER A 1 82 ? -4.124 20.463 3.345 1.00 96.00 82 SER A C 1
ATOM 641 O O . SER A 1 82 ? -4.582 19.400 2.920 1.00 96.00 82 SER A O 1
ATOM 643 N N . THR A 1 83 ? -4.929 21.439 3.767 1.00 95.75 83 THR A N 1
ATOM 644 C CA . THR A 1 83 ? -6.397 21.371 3.656 1.00 95.75 83 THR A CA 1
ATOM 645 C C . THR A 1 83 ? -6.857 21.373 2.197 1.00 95.75 83 THR A C 1
ATOM 647 O O . THR A 1 83 ? -7.829 20.697 1.872 1.00 95.75 83 THR A O 1
ATOM 650 N N . LEU A 1 84 ? -6.131 22.060 1.307 1.00 95.69 84 LEU A N 1
ATOM 651 C CA . LEU A 1 84 ? -6.403 22.102 -0.133 1.00 95.69 84 LEU A CA 1
ATOM 652 C C . LEU A 1 84 ? -6.282 20.717 -0.780 1.00 95.69 84 LEU A C 1
ATOM 654 O O . LEU A 1 84 ? -7.141 20.326 -1.571 1.00 95.69 84 LEU A O 1
ATOM 658 N N . GLU A 1 85 ? -5.253 19.951 -0.406 1.00 95.94 85 GLU A N 1
ATOM 659 C CA . GLU A 1 85 ? -5.106 18.560 -0.842 1.00 95.94 85 GLU A CA 1
ATOM 660 C C . GLU A 1 85 ? -6.298 17.717 -0.393 1.00 95.94 85 GLU A C 1
ATOM 662 O O . GLU A 1 85 ? -6.892 17.010 -1.203 1.00 95.94 85 GLU A O 1
ATOM 667 N N . VAL A 1 86 ? -6.707 17.832 0.872 1.00 96.94 86 VAL A N 1
ATOM 668 C CA . VAL A 1 86 ? -7.866 17.090 1.379 1.00 96.94 86 VAL A CA 1
ATOM 669 C C . VAL A 1 86 ? -9.134 17.437 0.603 1.00 96.94 86 VAL A C 1
ATOM 671 O O . VAL A 1 86 ? -9.865 16.524 0.228 1.00 96.94 86 VAL A O 1
ATOM 674 N N . THR A 1 87 ? -9.394 18.722 0.348 1.00 96.25 87 THR A N 1
ATOM 675 C CA . THR A 1 87 ? -10.579 19.169 -0.400 1.00 96.25 87 THR A CA 1
ATOM 676 C C . THR A 1 87 ? -10.585 18.602 -1.821 1.00 96.25 87 THR A C 1
ATOM 678 O O . THR A 1 87 ? -11.622 18.155 -2.302 1.00 96.25 87 THR A O 1
ATOM 681 N N . LYS A 1 88 ? -9.418 18.508 -2.476 1.00 96.50 88 LYS A N 1
ATOM 682 C CA . LYS A 1 88 ? -9.287 17.854 -3.792 1.00 96.50 88 LYS A CA 1
ATOM 683 C C . LYS A 1 88 ? -9.653 16.365 -3.757 1.00 96.50 88 LYS A C 1
ATOM 685 O O . LYS A 1 88 ? -10.132 15.827 -4.752 1.00 96.50 88 LYS A O 1
ATOM 690 N N . PHE A 1 89 ? -9.422 15.698 -2.627 1.00 96.81 89 PHE A N 1
ATOM 691 C CA . PHE A 1 89 ? -9.755 14.288 -2.403 1.00 96.81 89 PHE A CA 1
ATOM 692 C C . PHE A 1 89 ? -11.039 14.094 -1.574 1.00 96.81 89 PHE A C 1
ATOM 694 O O . PHE A 1 89 ? -11.296 12.994 -1.070 1.00 96.81 89 PHE A O 1
ATOM 701 N N . GLU A 1 90 ? -11.874 15.125 -1.431 1.00 96.50 90 GLU A N 1
ATOM 702 C CA . GLU A 1 90 ? -13.149 15.006 -0.734 1.00 96.50 90 GLU A CA 1
ATOM 703 C C . GLU A 1 90 ? -14.065 14.016 -1.469 1.00 96.50 90 GLU A C 1
ATOM 705 O O . GLU A 1 90 ? -14.124 13.959 -2.695 1.00 96.50 90 GLU A O 1
ATOM 710 N N . GLY A 1 91 ? -14.735 13.141 -0.719 1.00 96.81 91 GLY A N 1
ATOM 711 C CA . GLY A 1 91 ? -15.552 12.075 -1.293 1.00 96.81 91 GLY A CA 1
ATOM 712 C C . GLY A 1 91 ? -14.768 10.861 -1.808 1.00 96.81 91 GLY A C 1
ATOM 713 O O . GLY A 1 91 ? -15.400 9.855 -2.153 1.00 96.81 91 GLY A O 1
ATOM 714 N N . ALA A 1 92 ? -13.428 10.882 -1.798 1.00 97.44 92 ALA A N 1
ATOM 715 C CA . ALA A 1 92 ? -12.617 9.748 -2.232 1.00 97.44 92 ALA A CA 1
ATOM 716 C C . ALA A 1 92 ? -12.838 8.502 -1.358 1.00 97.44 92 ALA A C 1
ATOM 718 O O . ALA A 1 92 ? -13.029 8.574 -0.137 1.00 97.44 92 ALA A O 1
ATOM 719 N N . ARG A 1 93 ? -12.783 7.327 -1.998 1.00 97.69 93 ARG A N 1
ATOM 720 C CA . ARG A 1 93 ? -12.902 6.023 -1.333 1.00 97.69 93 ARG A CA 1
ATOM 721 C C . ARG A 1 93 ? -11.561 5.617 -0.725 1.00 97.69 93 ARG A C 1
ATOM 723 O O . ARG A 1 93 ? -10.557 5.505 -1.425 1.00 97.69 93 ARG A O 1
ATOM 730 N N . ILE A 1 94 ? -11.574 5.310 0.565 1.00 97.81 94 ILE A N 1
ATOM 731 C CA . ILE A 1 94 ? -10.407 4.859 1.328 1.00 97.81 94 ILE A CA 1
ATOM 732 C C . ILE A 1 94 ? -10.651 3.464 1.899 1.00 97.81 94 ILE A C 1
ATOM 734 O O . ILE A 1 94 ? -11.789 3.009 2.033 1.00 97.81 94 ILE A O 1
ATOM 738 N N . LYS A 1 95 ? -9.571 2.753 2.219 1.00 97.75 95 LYS A N 1
ATOM 739 C CA . LYS A 1 95 ? -9.641 1.415 2.814 1.00 97.75 95 LYS A CA 1
ATOM 740 C C . LYS A 1 95 ? -8.536 1.246 3.851 1.00 97.75 95 LYS A C 1
ATOM 742 O O . LYS A 1 95 ? -7.444 1.778 3.674 1.00 97.75 95 LYS A O 1
ATOM 747 N N . THR A 1 96 ? -8.806 0.507 4.922 1.00 97.88 96 THR A N 1
ATOM 748 C CA . THR A 1 96 ? -7.774 0.134 5.901 1.00 97.88 96 THR A CA 1
ATOM 749 C C . THR A 1 96 ? -7.080 -1.170 5.513 1.00 97.88 96 THR A C 1
ATOM 751 O O . THR A 1 96 ? -7.616 -1.969 4.737 1.00 97.88 96 THR A O 1
ATOM 754 N N . VAL A 1 97 ? -5.893 -1.430 6.068 1.00 96.94 97 VAL A N 1
ATOM 755 C CA . VAL A 1 97 ? -5.211 -2.734 5.918 1.00 96.94 97 VAL A CA 1
ATOM 756 C C . VAL A 1 97 ? -6.078 -3.885 6.445 1.00 96.94 97 VAL A C 1
ATOM 758 O O . VAL A 1 97 ? -6.117 -4.947 5.831 1.00 96.94 97 VAL A O 1
ATOM 761 N N . SER A 1 98 ? -6.860 -3.635 7.500 1.00 94.62 98 SER A N 1
ATOM 762 C CA . SER A 1 98 ? -7.851 -4.571 8.051 1.00 94.62 98 SER A CA 1
ATOM 763 C C . SER A 1 98 ? -9.065 -4.820 7.139 1.00 94.62 98 SER A C 1
ATOM 765 O O . SER A 1 98 ? -9.890 -5.676 7.439 1.00 94.62 98 SER A O 1
ATOM 767 N N . GLY A 1 99 ? -9.193 -4.102 6.020 1.00 96.06 99 GLY A N 1
ATOM 768 C CA . GLY A 1 99 ? -10.217 -4.357 5.008 1.00 96.06 99 GLY A CA 1
ATOM 769 C C . GLY A 1 99 ? -11.473 -3.489 5.102 1.00 96.06 99 GLY A C 1
ATOM 770 O O . GLY A 1 99 ? -12.309 -3.577 4.203 1.00 96.06 99 GLY A O 1
ATOM 771 N N . VAL A 1 100 ? -11.583 -2.622 6.111 1.00 97.69 100 VAL A N 1
ATOM 772 C CA . VAL A 1 100 ? -12.752 -1.754 6.328 1.00 97.69 100 VAL A CA 1
ATOM 773 C C . VAL A 1 100 ? -12.775 -0.652 5.271 1.00 97.69 100 VAL A C 1
ATOM 775 O O . VAL A 1 100 ? -11.772 0.047 5.083 1.00 97.69 100 VAL A O 1
ATOM 778 N N . ARG A 1 101 ? -13.898 -0.499 4.560 1.00 98.06 101 ARG A N 1
ATOM 779 C CA . ARG A 1 101 ? -14.063 0.566 3.563 1.00 98.06 101 ARG A CA 1
ATOM 780 C C . ARG A 1 101 ? -14.504 1.858 4.240 1.00 98.06 101 ARG A C 1
ATOM 782 O O . ARG A 1 101 ? -15.172 1.842 5.274 1.00 98.06 101 ARG A O 1
ATOM 789 N N . GLY A 1 102 ? -14.131 2.980 3.644 1.00 97.62 102 GLY A N 1
ATOM 790 C CA . GLY A 1 102 ? -14.537 4.296 4.103 1.00 97.62 102 GLY A CA 1
ATOM 791 C C . GLY A 1 102 ? -14.507 5.350 3.008 1.00 97.62 102 GLY A C 1
ATOM 792 O O . GLY A 1 102 ? -14.150 5.083 1.858 1.00 97.62 102 GLY A O 1
ATOM 793 N N . GLN A 1 103 ? -14.882 6.564 3.388 1.00 98.19 103 GLN A N 1
ATOM 794 C CA . GLN A 1 103 ? -14.930 7.730 2.518 1.00 98.19 103 GLN A CA 1
ATOM 795 C C . GLN A 1 103 ? -14.400 8.965 3.250 1.00 98.19 103 GLN A C 1
ATOM 797 O O . GLN A 1 103 ? -14.751 9.196 4.414 1.00 98.19 103 GLN A O 1
ATOM 802 N N . ILE A 1 104 ? -13.594 9.769 2.556 1.00 98.06 104 ILE A N 1
ATOM 803 C CA . ILE A 1 104 ? -13.173 11.097 3.019 1.00 98.06 104 ILE A CA 1
ATOM 804 C C . ILE A 1 104 ? -14.393 12.018 3.002 1.00 98.06 104 ILE A C 1
ATOM 806 O O . ILE A 1 104 ? -15.099 12.088 1.999 1.00 98.06 104 ILE A O 1
ATOM 810 N N . LYS A 1 105 ? -14.677 12.685 4.125 1.00 97.44 105 LYS A N 1
ATOM 811 C CA . LYS A 1 105 ? -15.853 13.552 4.258 1.00 97.44 105 LYS A CA 1
ATOM 812 C C . LYS A 1 105 ? -15.527 15.031 4.252 1.00 97.44 105 LYS A C 1
ATOM 814 O O . LYS A 1 105 ? -16.207 15.744 3.552 1.00 97.44 105 LYS A O 1
ATOM 819 N N . LYS A 1 106 ? -14.614 15.505 5.097 1.00 97.00 106 LYS A N 1
ATOM 820 C CA . LYS A 1 106 ? -14.307 16.942 5.176 1.00 97.00 106 LYS A CA 1
ATOM 821 C C . LYS A 1 106 ? -12.921 17.164 5.763 1.00 97.00 106 LYS A C 1
ATOM 823 O O . LYS A 1 106 ? -12.540 16.443 6.693 1.00 97.00 106 LYS A O 1
ATOM 828 N N . ALA A 1 107 ? -12.216 18.174 5.265 1.00 97.31 107 ALA A N 1
ATOM 829 C CA . ALA A 1 107 ? -10.985 18.663 5.871 1.00 97.31 107 ALA A CA 1
ATOM 830 C C . ALA A 1 107 ? -11.220 19.180 7.292 1.00 97.31 107 ALA A C 1
ATOM 832 O O . ALA A 1 107 ? -12.274 19.733 7.617 1.00 97.31 107 ALA A O 1
ATOM 833 N N . CYS A 1 108 ? -10.236 18.956 8.154 1.00 93.94 108 CYS A N 1
ATOM 834 C CA . CYS A 1 108 ? -10.225 19.487 9.507 1.00 93.94 108 CYS A CA 1
ATOM 835 C C . CYS A 1 108 ? -9.343 20.738 9.553 1.00 93.94 108 CYS A C 1
ATOM 837 O O . CYS A 1 108 ? -8.323 20.770 8.869 1.00 93.94 108 CYS A O 1
ATOM 839 N N . PRO A 1 109 ? -9.698 21.758 10.355 1.00 90.00 109 PRO A N 1
ATOM 840 C CA . PRO A 1 109 ? -8.889 22.972 10.453 1.00 90.00 109 PRO A CA 1
ATOM 841 C C . PRO A 1 109 ? -7.530 22.724 11.115 1.00 90.00 109 PRO A C 1
ATOM 843 O O . PRO A 1 109 ? -6.541 23.343 10.752 1.00 90.00 109 PRO A O 1
ATOM 846 N N . LYS A 1 110 ? -7.490 21.839 12.119 1.00 89.69 110 LYS A N 1
ATOM 847 C CA . LYS A 1 110 ? -6.288 21.494 12.885 1.00 89.69 110 LYS A CA 1
ATOM 848 C C . LYS A 1 110 ? -6.306 20.000 13.222 1.00 89.69 110 LYS A C 1
ATOM 850 O O . LYS A 1 110 ? -7.357 19.518 13.657 1.00 89.69 110 LYS A O 1
ATOM 855 N N . PRO A 1 111 ? -5.175 19.281 13.120 1.00 93.12 111 PRO A N 1
ATOM 856 C CA . PRO A 1 111 ? -3.925 19.664 12.445 1.00 93.12 111 PRO A CA 1
ATOM 857 C C . PRO A 1 111 ? -4.096 19.769 10.917 1.00 93.12 111 PRO A C 1
ATOM 859 O O . PRO A 1 111 ? -5.027 19.185 10.359 1.00 93.12 111 PRO A O 1
ATOM 862 N N . GLU A 1 112 ? -3.228 20.519 10.239 1.00 93.06 112 GLU A N 1
ATOM 863 C CA . GLU A 1 112 ? -3.288 20.678 8.779 1.00 93.06 112 GLU A CA 1
ATOM 864 C C . GLU A 1 112 ? -3.122 19.332 8.058 1.00 93.06 112 GLU A C 1
ATOM 866 O O . GLU A 1 112 ? -2.490 18.408 8.569 1.00 93.06 112 GLU A O 1
ATOM 871 N N . GLY A 1 113 ? -3.802 19.173 6.920 1.00 93.62 113 GLY A N 1
ATOM 872 C CA . GLY A 1 113 ? -3.830 17.909 6.173 1.00 93.62 113 GLY A CA 1
ATOM 873 C C . GLY A 1 113 ? -4.651 16.785 6.824 1.00 93.62 113 GLY A C 1
ATOM 874 O O . GLY A 1 113 ? -4.871 15.737 6.211 1.00 93.62 113 GLY A O 1
ATOM 875 N N . SER A 1 114 ? -5.169 16.988 8.042 1.00 97.06 114 SER A N 1
ATOM 876 C CA . SER A 1 114 ? -6.073 16.027 8.671 1.00 97.06 114 SER A CA 1
ATOM 877 C C . SER A 1 114 ? -7.506 16.159 8.168 1.00 97.06 114 SER A C 1
ATOM 879 O O . SER A 1 114 ? -7.974 17.220 7.747 1.00 97.06 114 SER A O 1
ATOM 881 N N . PHE A 1 115 ? -8.235 15.048 8.212 1.00 98.06 115 PHE A N 1
ATOM 882 C CA . PHE A 1 115 ? -9.595 14.999 7.698 1.00 98.06 115 PHE A CA 1
ATOM 883 C C . PHE A 1 115 ? -10.480 14.038 8.469 1.00 98.06 115 PHE A C 1
ATOM 885 O O . PHE A 1 115 ? -10.034 13.046 9.048 1.00 98.06 115 PHE A O 1
ATOM 892 N N . ARG A 1 116 ? -11.780 14.321 8.430 1.00 97.88 116 ARG A N 1
ATOM 893 C CA . ARG A 1 116 ? -12.814 13.421 8.918 1.00 97.88 116 ARG A CA 1
ATOM 894 C C . ARG A 1 116 ? -13.151 12.422 7.823 1.00 97.88 116 ARG A C 1
ATOM 896 O O . ARG A 1 116 ? -13.536 12.810 6.720 1.00 97.88 116 ARG A O 1
ATOM 903 N N . ALA A 1 117 ? -13.105 11.145 8.162 1.00 98.12 117 ALA A N 1
ATOM 904 C CA . ALA A 1 117 ? -13.583 10.057 7.332 1.00 98.12 117 ALA A CA 1
ATOM 905 C C . ALA A 1 117 ? -14.685 9.262 8.028 1.00 98.12 117 ALA A C 1
ATOM 907 O O . ALA A 1 117 ? -14.768 9.207 9.257 1.00 98.12 117 ALA A O 1
ATOM 908 N N . THR A 1 118 ? -15.541 8.644 7.220 1.00 98.25 118 THR A N 1
ATOM 909 C CA . THR A 1 118 ? -16.549 7.679 7.680 1.00 98.25 118 THR A CA 1
ATOM 910 C C . THR A 1 118 ? -16.178 6.296 7.170 1.00 98.25 118 THR A C 1
ATOM 912 O O . THR A 1 118 ? -15.772 6.165 6.022 1.00 98.25 118 THR A O 1
ATOM 915 N N . PHE A 1 119 ? -16.326 5.284 8.010 1.00 98.31 119 PHE A N 1
ATOM 916 C CA . PHE A 1 119 ? -16.009 3.886 7.758 1.00 98.31 119 PHE A CA 1
ATOM 917 C C . PHE A 1 119 ? -17.234 3.007 8.035 1.00 98.31 119 PHE A C 1
ATOM 919 O O . PHE A 1 119 ? -18.138 3.396 8.778 1.00 98.31 119 PHE A O 1
ATOM 926 N N . GLU A 1 120 ? -17.256 1.818 7.436 1.00 97.44 120 GLU A N 1
ATOM 927 C CA . GLU A 1 120 ? -18.324 0.826 7.641 1.00 97.44 120 GLU A CA 1
ATOM 928 C C . GLU A 1 120 ? -18.400 0.348 9.096 1.00 97.44 120 GLU A C 1
ATOM 930 O O . GLU A 1 120 ? -19.486 0.264 9.675 1.00 97.44 120 GLU A O 1
ATOM 935 N N . ASP A 1 121 ? -17.235 0.095 9.695 1.00 96.19 121 ASP A N 1
ATOM 936 C CA . ASP A 1 121 ? -17.081 -0.354 11.076 1.00 96.19 121 ASP A CA 1
ATOM 937 C C . ASP A 1 121 ? -15.961 0.422 11.787 1.00 96.19 121 ASP A C 1
ATOM 939 O O . ASP A 1 121 ? -15.194 1.177 11.177 1.00 96.19 121 ASP A O 1
ATOM 943 N N . LYS A 1 122 ? -15.875 0.249 13.104 1.00 96.69 122 LYS A N 1
ATOM 944 C CA . LYS A 1 122 ? -14.880 0.887 13.951 1.00 96.69 122 LYS A CA 1
ATOM 945 C C . LYS A 1 122 ? -13.480 0.365 13.628 1.00 96.69 122 LYS A C 1
ATOM 947 O O . LYS A 1 122 ? -13.135 -0.778 13.927 1.00 96.69 122 LYS A O 1
ATOM 952 N N . ILE A 1 123 ? -12.646 1.246 13.090 1.00 97.12 123 ILE A N 1
ATOM 953 C CA . ILE A 1 123 ? -11.225 0.981 12.842 1.00 97.12 123 ILE A CA 1
ATOM 954 C C . ILE A 1 123 ? -10.420 0.950 14.153 1.00 97.12 123 ILE A C 1
ATOM 956 O O . ILE A 1 123 ? -10.885 1.409 15.201 1.00 97.12 123 ILE A O 1
ATOM 960 N N . LYS A 1 124 ? -9.196 0.417 14.112 1.00 95.31 124 LYS A N 1
ATOM 961 C CA . LYS A 1 124 ? -8.261 0.442 15.249 1.00 95.31 124 LYS A CA 1
ATOM 962 C C . LYS A 1 124 ? -7.233 1.553 15.095 1.00 95.31 124 LYS A C 1
ATOM 964 O O . LYS A 1 124 ? -6.931 1.976 13.989 1.00 95.31 124 LYS A O 1
ATOM 969 N N . ILE A 1 125 ? -6.636 1.968 16.212 1.00 96.38 125 ILE A N 1
ATOM 970 C CA . ILE A 1 125 ? -5.551 2.962 16.204 1.00 96.38 125 ILE A CA 1
ATOM 971 C C . ILE A 1 125 ? -4.295 2.455 15.478 1.00 96.38 125 ILE A C 1
ATOM 973 O O . ILE A 1 125 ? -3.573 3.238 14.883 1.00 96.38 125 ILE A O 1
ATOM 977 N N . SER A 1 126 ? -4.075 1.138 15.478 1.00 95.69 126 SER A N 1
ATOM 978 C CA . SER A 1 126 ? -2.960 0.476 14.794 1.00 95.69 126 SER A CA 1
ATOM 979 C C . SER A 1 126 ? -3.183 0.275 13.291 1.00 95.69 126 SER A C 1
ATOM 981 O O . SER A 1 126 ? -2.326 -0.303 12.630 1.00 95.69 126 SER A O 1
ATOM 983 N N . ASP A 1 127 ? -4.362 0.616 12.760 1.00 96.31 127 ASP A N 1
ATOM 984 C CA . ASP A 1 127 ? -4.647 0.417 11.341 1.00 96.31 127 ASP A CA 1
ATOM 985 C C . ASP A 1 127 ? -3.976 1.504 10.503 1.00 96.31 127 ASP A C 1
ATOM 987 O O . ASP A 1 127 ? -4.038 2.682 10.835 1.00 96.31 127 ASP A O 1
ATOM 991 N N . ILE A 1 128 ? -3.431 1.116 9.352 1.00 97.94 128 ILE A N 1
ATOM 992 C CA . ILE A 1 128 ? -3.009 2.060 8.315 1.00 97.94 128 ILE A CA 1
ATOM 993 C C . ILE A 1 128 ? -4.177 2.241 7.347 1.00 97.94 128 ILE A C 1
ATOM 995 O O . ILE A 1 128 ? -4.734 1.266 6.823 1.00 97.94 128 ILE A O 1
ATOM 999 N N . VAL A 1 129 ? -4.553 3.492 7.107 1.00 98.12 129 VAL A N 1
ATOM 1000 C CA . VAL A 1 129 ? -5.577 3.878 6.135 1.00 98.12 129 VAL A CA 1
ATOM 1001 C C . VAL A 1 129 ? -4.882 4.255 4.840 1.00 98.12 129 VAL A C 1
ATOM 1003 O O . VAL A 1 129 ? -3.891 4.974 4.863 1.00 98.12 129 VAL A O 1
ATOM 1006 N N . PHE A 1 130 ? -5.385 3.800 3.695 1.00 97.94 130 PHE A N 1
ATOM 1007 C CA . PHE A 1 130 ? -4.835 4.214 2.410 1.00 97.94 130 PHE A CA 1
ATOM 1008 C C . PHE A 1 130 ? -5.910 4.603 1.396 1.00 97.94 130 PHE A C 1
ATOM 1010 O O . PHE A 1 130 ? -6.972 3.977 1.301 1.00 97.94 130 PHE A O 1
ATOM 1017 N N . CYS A 1 131 ? -5.593 5.613 0.590 1.00 97.56 131 CYS A N 1
ATOM 1018 C CA . CYS A 1 131 ? -6.284 5.937 -0.650 1.00 97.56 131 CYS A CA 1
ATOM 1019 C C . CYS A 1 131 ? -5.530 5.286 -1.816 1.00 97.56 131 CYS A C 1
ATOM 1021 O O . CYS A 1 131 ? -4.302 5.363 -1.890 1.00 97.56 131 CYS A O 1
ATOM 1023 N N . ARG A 1 132 ? -6.245 4.604 -2.717 1.00 96.50 132 ARG A N 1
ATOM 1024 C CA . ARG A 1 132 ? -5.648 4.019 -3.927 1.00 96.50 132 ARG A CA 1
ATOM 1025 C C . ARG A 1 132 ? -5.818 5.001 -5.075 1.00 96.50 132 ARG A C 1
ATOM 1027 O O . ARG A 1 132 ? -6.942 5.225 -5.509 1.00 96.50 132 ARG A O 1
ATOM 1034 N N . THR A 1 133 ? -4.709 5.516 -5.579 1.00 96.06 133 THR A N 1
ATOM 1035 C CA . THR A 1 133 ? -4.666 6.410 -6.733 1.00 96.06 133 THR A CA 1
ATOM 1036 C C . THR A 1 133 ? -3.824 5.793 -7.848 1.00 96.06 133 THR A C 1
ATOM 1038 O O . THR A 1 133 ? -3.101 4.807 -7.656 1.00 96.06 133 THR A O 1
ATOM 1041 N N . TRP A 1 134 ? -3.957 6.352 -9.043 1.00 96.50 134 TRP A N 1
ATOM 1042 C CA . TRP A 1 134 ? -3.189 5.969 -10.218 1.00 96.50 134 T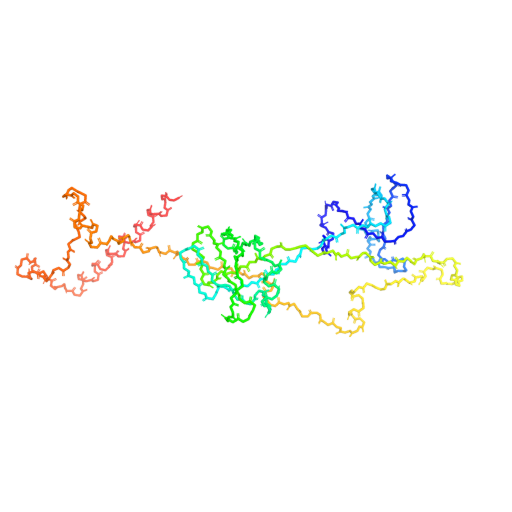RP A CA 1
ATOM 1043 C C . TRP A 1 134 ? -2.512 7.220 -10.757 1.00 96.50 134 TRP A C 1
ATOM 1045 O O . TRP A 1 134 ? -3.145 8.267 -10.852 1.00 96.50 134 TRP A O 1
ATOM 1055 N N . TYR A 1 135 ? -1.223 7.109 -11.045 1.00 95.56 135 TYR A N 1
ATOM 1056 C CA . TYR A 1 135 ? -0.426 8.178 -11.626 1.00 95.56 135 TYR A CA 1
ATOM 1057 C C . TYR A 1 135 ? 0.016 7.767 -13.026 1.00 95.56 135 TYR A C 1
ATOM 1059 O O . TYR A 1 135 ? 0.459 6.631 -13.216 1.00 95.56 135 TYR A O 1
ATOM 1067 N N . ASN A 1 136 ? -0.117 8.670 -13.992 1.00 95.31 136 ASN A N 1
ATOM 1068 C CA . ASN A 1 136 ? 0.308 8.424 -15.365 1.00 95.31 136 ASN A CA 1
ATOM 1069 C C . ASN A 1 136 ? 1.835 8.470 -15.430 1.00 95.31 136 ASN A C 1
ATOM 1071 O O . ASN A 1 136 ? 2.455 9.393 -14.916 1.00 95.31 136 ASN A O 1
ATOM 1075 N N . VAL A 1 137 ? 2.437 7.450 -16.030 1.00 93.88 137 VAL A N 1
ATOM 1076 C CA . VAL A 1 137 ? 3.880 7.337 -16.223 1.00 93.88 137 VAL A CA 1
ATOM 1077 C C . VAL A 1 137 ? 4.153 7.382 -17.713 1.00 93.88 137 VAL A C 1
ATOM 1079 O O . VAL A 1 137 ? 3.641 6.557 -18.466 1.00 93.88 137 VAL A O 1
ATOM 1082 N N . GLU A 1 138 ? 4.972 8.340 -18.123 1.00 92.81 138 GLU A N 1
ATOM 1083 C CA . GLU A 1 138 ? 5.388 8.481 -19.512 1.00 92.81 138 GLU A CA 1
ATOM 1084 C C . GLU A 1 138 ? 6.481 7.470 -19.869 1.00 92.81 138 GLU A C 1
ATOM 1086 O O . GLU A 1 138 ? 7.344 7.132 -19.051 1.00 92.81 138 GLU A O 1
ATOM 1091 N N . VAL A 1 139 ? 6.435 6.979 -21.107 1.00 93.00 139 VAL A N 1
ATOM 1092 C CA . VAL A 1 139 ? 7.456 6.082 -21.653 1.00 93.00 139 VAL A CA 1
ATOM 1093 C C . VAL A 1 139 ? 8.631 6.936 -22.148 1.00 93.00 139 VAL A C 1
ATOM 1095 O O . VAL A 1 139 ? 8.412 7.859 -22.936 1.00 93.00 139 VAL A O 1
ATOM 1098 N N . PRO A 1 140 ? 9.875 6.663 -21.715 1.00 93.06 140 PRO A N 1
ATOM 1099 C CA . PRO A 1 140 ? 11.032 7.429 -22.159 1.00 93.06 140 PRO A CA 1
ATOM 1100 C C . PRO A 1 140 ? 11.256 7.254 -23.666 1.00 93.06 140 PRO A C 1
ATOM 1102 O O . PRO A 1 140 ? 11.290 6.135 -24.181 1.00 93.06 140 PRO A O 1
ATOM 1105 N N . LYS A 1 141 ? 11.436 8.378 -24.365 1.00 93.25 141 LYS A N 1
ATOM 1106 C CA . LYS A 1 141 ? 11.660 8.438 -25.815 1.00 93.25 141 LYS A CA 1
ATOM 1107 C C . LYS A 1 141 ? 13.142 8.235 -26.135 1.00 93.25 141 LYS A C 1
ATOM 1109 O O . LYS A 1 141 ? 13.857 9.192 -26.410 1.00 93.25 141 LYS A O 1
ATOM 1114 N N . LEU A 1 142 ? 13.610 6.994 -26.032 1.00 93.56 142 LEU A N 1
ATOM 1115 C CA . LEU A 1 142 ? 14.992 6.616 -26.333 1.00 93.56 142 LEU A CA 1
ATOM 1116 C C . LEU A 1 142 ? 15.014 5.538 -27.417 1.00 93.56 142 LEU A C 1
ATOM 1118 O O . LEU A 1 142 ? 14.463 4.461 -27.216 1.00 93.56 142 LEU A O 1
ATOM 1122 N N . TYR A 1 143 ? 15.694 5.816 -28.528 1.00 94.50 143 TYR A N 1
ATOM 1123 C CA . TYR A 1 143 ? 15.937 4.857 -29.603 1.00 94.50 143 TYR A CA 1
ATOM 1124 C C . TYR A 1 143 ? 17.364 5.025 -30.116 1.00 94.50 143 TYR A C 1
ATOM 1126 O O . TYR A 1 143 ? 17.703 6.061 -30.682 1.00 94.50 143 TYR A O 1
ATOM 1134 N N . ASN A 1 144 ? 18.181 3.989 -29.928 1.00 93.75 144 ASN A N 1
ATOM 1135 C CA . ASN A 1 144 ? 19.556 3.948 -30.405 1.00 93.75 144 ASN A CA 1
ATOM 1136 C C . ASN A 1 144 ? 19.710 2.715 -31.307 1.00 93.75 144 ASN A C 1
ATOM 1138 O O . ASN A 1 144 ? 19.654 1.596 -30.787 1.00 93.75 144 ASN A O 1
ATOM 1142 N N . PRO A 1 145 ? 19.881 2.878 -32.630 1.00 93.38 145 PRO A N 1
ATOM 1143 C CA . PRO A 1 145 ? 20.104 1.746 -33.517 1.00 93.38 145 PRO A CA 1
ATOM 1144 C C . PRO A 1 145 ? 21.475 1.105 -33.259 1.00 93.38 145 PRO A C 1
ATOM 1146 O O . PRO A 1 145 ? 22.444 1.782 -32.907 1.00 93.38 145 PRO A O 1
ATOM 1149 N N . VAL A 1 146 ? 21.565 -0.210 -33.461 1.00 91.81 146 VAL A N 1
ATOM 1150 C CA . VAL A 1 146 ? 22.837 -0.942 -33.407 1.00 91.81 146 VAL A CA 1
ATOM 1151 C C . VAL A 1 146 ? 23.584 -0.718 -34.718 1.00 91.81 146 VAL A C 1
ATOM 1153 O O . VAL A 1 146 ? 23.138 -1.146 -35.778 1.00 91.81 146 VAL A O 1
ATOM 1156 N N . THR A 1 147 ? 24.736 -0.058 -34.645 1.00 91.69 147 THR A N 1
ATOM 1157 C CA . THR A 1 147 ? 25.559 0.329 -35.802 1.00 91.69 147 THR A CA 1
ATOM 1158 C C . THR A 1 147 ? 26.885 -0.435 -35.842 1.00 91.69 147 THR A C 1
ATOM 1160 O O . THR A 1 147 ? 27.937 0.130 -36.127 1.00 91.69 147 THR A O 1
ATOM 1163 N N . SER A 1 148 ? 26.857 -1.741 -35.560 1.00 88.75 148 SER A N 1
ATOM 1164 C CA . SER A 1 148 ? 28.057 -2.595 -35.477 1.00 88.75 148 SER A CA 1
ATOM 1165 C C . SER A 1 148 ? 28.926 -2.577 -36.741 1.00 88.75 148 SER A C 1
ATOM 1167 O O . SER A 1 148 ? 30.147 -2.639 -36.650 1.00 88.75 148 SER A O 1
ATOM 1169 N N . LEU A 1 149 ? 28.317 -2.442 -37.922 1.00 89.94 149 LEU A N 1
ATOM 1170 C CA . LEU A 1 149 ? 29.033 -2.390 -39.202 1.00 89.94 149 LEU A CA 1
ATOM 1171 C C . LEU A 1 149 ? 29.773 -1.070 -39.452 1.00 89.94 149 LEU A C 1
ATOM 1173 O O . LEU A 1 149 ? 30.660 -1.044 -40.300 1.00 89.94 149 LEU A O 1
ATOM 1177 N N . LEU A 1 150 ? 29.418 -0.000 -38.733 1.00 91.62 150 LEU A N 1
ATOM 1178 C CA . LEU A 1 150 ? 30.107 1.291 -38.815 1.00 91.62 150 LEU A CA 1
ATOM 1179 C C . LEU A 1 150 ? 31.351 1.344 -37.918 1.00 91.62 150 LEU A C 1
ATOM 1181 O O . LEU A 1 150 ? 32.112 2.306 -37.986 1.00 91.62 150 LEU A O 1
ATOM 1185 N N . LEU A 1 151 ? 31.558 0.332 -37.070 1.00 89.38 151 LEU A N 1
ATOM 1186 C CA . LEU A 1 151 ? 32.767 0.216 -36.266 1.00 89.38 151 LEU A CA 1
ATOM 1187 C C . LEU A 1 151 ? 33.956 -0.234 -37.131 1.00 89.38 151 LEU A C 1
ATOM 1189 O O . LEU A 1 151 ? 33.762 -0.902 -38.154 1.00 89.38 151 LEU A O 1
ATOM 1193 N N . PRO A 1 152 ? 35.197 0.085 -36.714 1.00 91.06 152 PRO A N 1
ATOM 1194 C CA . PRO A 1 152 ? 36.401 -0.409 -37.371 1.00 91.06 152 PRO A CA 1
ATOM 1195 C C . PRO A 1 152 ? 36.372 -1.929 -37.562 1.00 91.06 152 PRO A C 1
ATOM 1197 O O . PRO A 1 152 ? 35.813 -2.662 -36.745 1.00 91.06 152 PRO A O 1
ATOM 1200 N N . LEU A 1 153 ? 37.013 -2.421 -38.628 1.00 85.75 153 LEU A N 1
ATOM 1201 C CA . LEU A 1 153 ? 37.008 -3.843 -39.011 1.00 85.75 153 LEU A CA 1
ATOM 1202 C C . LEU A 1 153 ? 37.393 -4.786 -37.861 1.00 85.75 153 LEU A C 1
ATOM 1204 O O . LEU A 1 153 ? 36.785 -5.846 -37.719 1.00 85.75 153 LEU A O 1
ATOM 1208 N N . ASN A 1 154 ? 38.329 -4.360 -37.014 1.00 86.81 154 ASN A N 1
ATOM 1209 C CA . ASN A 1 154 ? 38.831 -5.132 -35.876 1.00 86.81 154 ASN A CA 1
ATOM 1210 C C . ASN A 1 154 ? 37.868 -5.147 -34.670 1.00 86.81 154 ASN A C 1
ATOM 1212 O O . ASN A 1 154 ? 38.037 -5.947 -33.756 1.00 86.81 154 ASN A O 1
ATOM 1216 N N . GLU A 1 155 ? 36.850 -4.284 -34.663 1.00 85.81 155 GLU A N 1
ATOM 1217 C CA . GLU A 1 155 ? 35.987 -3.995 -33.511 1.00 85.81 155 GLU A CA 1
ATOM 1218 C C . GLU A 1 155 ? 34.489 -4.156 -33.812 1.00 85.81 155 GLU A C 1
ATOM 1220 O O . GLU A 1 155 ? 33.640 -3.800 -33.001 1.00 85.81 155 GLU A O 1
ATOM 1225 N N . LYS A 1 156 ? 34.113 -4.760 -34.943 1.00 85.00 156 LYS A N 1
ATOM 1226 C CA . LYS A 1 156 ? 32.696 -4.936 -35.325 1.00 85.00 156 LYS A CA 1
ATOM 1227 C C . LYS A 1 156 ? 31.831 -5.605 -34.245 1.00 85.00 156 LYS A C 1
ATOM 1229 O O . LYS A 1 156 ? 30.649 -5.295 -34.112 1.00 85.00 156 LYS A O 1
ATOM 1234 N N . ASN A 1 157 ? 32.426 -6.491 -33.446 1.00 84.50 157 ASN A N 1
ATOM 1235 C CA . ASN A 1 157 ? 31.743 -7.226 -32.377 1.00 84.50 157 ASN A CA 1
ATOM 1236 C C . ASN A 1 157 ? 31.763 -6.511 -31.012 1.00 84.50 157 ASN A C 1
ATOM 1238 O O . ASN A 1 157 ? 31.225 -7.042 -30.044 1.00 84.50 157 ASN A O 1
ATOM 1242 N N . SER A 1 158 ? 32.375 -5.328 -30.898 1.00 88.19 158 SER A N 1
ATOM 1243 C CA . SER A 1 158 ? 32.543 -4.611 -29.626 1.00 88.19 158 SER A CA 1
ATOM 1244 C C . SER A 1 158 ? 31.481 -3.532 -29.378 1.00 88.19 158 SER A C 1
ATOM 1246 O O . SER A 1 158 ? 31.615 -2.757 -28.430 1.00 88.19 158 SER A O 1
ATOM 1248 N N . TRP A 1 159 ? 30.416 -3.473 -30.191 1.00 89.94 159 TRP A N 1
ATOM 1249 C CA . TRP A 1 159 ? 29.381 -2.443 -30.064 1.00 89.94 159 TRP A CA 1
ATOM 1250 C C . TRP A 1 159 ? 28.750 -2.433 -28.666 1.00 89.94 159 TRP A C 1
ATOM 1252 O O . TRP A 1 159 ? 28.218 -3.440 -28.200 1.00 89.94 159 TRP A O 1
ATOM 1262 N N . ARG A 1 160 ? 28.771 -1.270 -28.006 1.00 87.75 160 ARG A N 1
ATOM 1263 C CA . ARG A 1 160 ? 28.225 -1.083 -26.657 1.00 87.75 160 ARG A CA 1
ATOM 1264 C C . ARG A 1 160 ? 27.108 -0.053 -26.658 1.00 87.75 160 ARG A C 1
ATOM 1266 O O . ARG A 1 160 ? 27.305 1.093 -27.051 1.00 87.75 160 ARG A O 1
ATOM 1273 N N . GLY A 1 161 ? 25.953 -0.471 -26.154 1.00 89.00 161 GLY A N 1
ATOM 1274 C CA . GLY A 1 161 ? 24.811 0.400 -25.900 1.00 89.00 161 GLY A CA 1
ATOM 1275 C C . GLY A 1 161 ? 24.789 0.960 -24.476 1.00 89.00 161 GLY A C 1
ATOM 1276 O O . GLY A 1 161 ? 25.800 1.036 -23.775 1.00 89.00 161 GLY A O 1
ATOM 1277 N N . MET A 1 162 ? 23.589 1.338 -24.028 1.00 92.00 162 MET A N 1
ATOM 1278 C CA . MET A 1 162 ? 23.355 1.799 -22.661 1.00 92.00 162 MET A CA 1
ATOM 1279 C C . MET A 1 162 ? 23.620 0.672 -21.655 1.00 92.00 162 MET A C 1
ATOM 1281 O O . MET A 1 162 ? 23.060 -0.418 -21.758 1.00 92.00 162 MET A O 1
ATOM 1285 N N . LYS A 1 1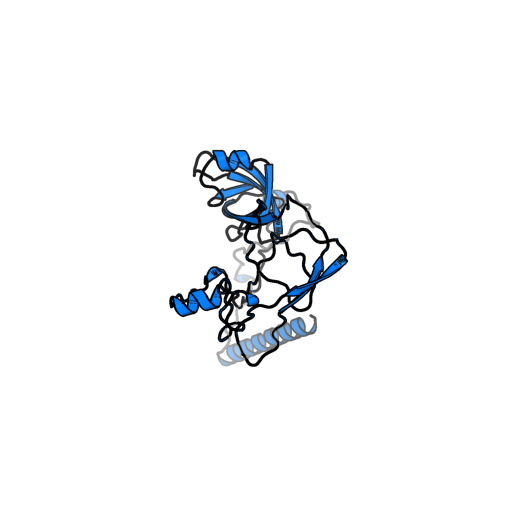63 ? 24.449 0.953 -20.645 1.00 92.12 163 LYS A N 1
ATOM 1286 C CA . LYS A 1 163 ? 24.740 0.001 -19.566 1.00 92.12 163 LYS A CA 1
ATOM 1287 C C . LYS A 1 163 ? 23.508 -0.247 -18.698 1.00 92.12 163 LYS A C 1
ATOM 1289 O O . LYS A 1 163 ? 22.707 0.655 -18.444 1.00 92.12 163 LYS A O 1
ATOM 1294 N N . THR A 1 164 ? 23.401 -1.459 -18.163 1.00 92.69 164 THR A N 1
ATOM 1295 C CA . THR A 1 164 ? 22.326 -1.799 -17.222 1.00 92.69 164 THR A CA 1
ATOM 1296 C C . THR A 1 164 ? 22.503 -1.088 -15.880 1.00 92.69 164 THR A C 1
ATOM 1298 O O . THR A 1 164 ? 23.613 -0.739 -15.466 1.00 92.69 164 THR A O 1
ATOM 1301 N N . THR A 1 165 ? 21.407 -0.919 -15.137 1.00 93.69 165 THR A N 1
ATOM 1302 C CA . THR A 1 165 ? 21.447 -0.294 -13.804 1.00 93.69 165 THR A CA 1
ATOM 1303 C C . THR A 1 165 ? 22.360 -1.044 -12.828 1.00 93.69 165 THR A C 1
ATOM 1305 O O . THR A 1 165 ? 22.991 -0.412 -11.983 1.00 93.69 165 THR A O 1
ATOM 1308 N N . GLY A 1 166 ? 22.477 -2.371 -12.956 1.00 92.31 166 GLY A N 1
ATOM 1309 C CA . GLY A 1 166 ? 23.387 -3.195 -12.156 1.00 92.31 166 GLY A 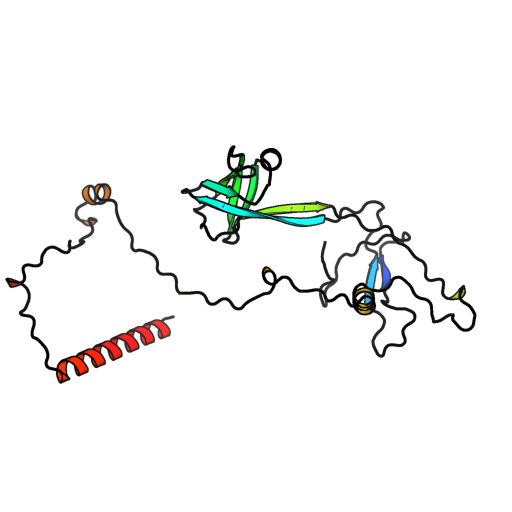CA 1
ATOM 1310 C C . GLY A 1 166 ? 24.864 -2.928 -12.460 1.00 92.31 166 GLY A C 1
ATOM 1311 O O . GLY A 1 166 ? 25.643 -2.713 -11.532 1.00 92.31 166 GLY A O 1
ATOM 1312 N N . GLN A 1 167 ? 25.237 -2.868 -13.744 1.00 92.06 167 GLN A N 1
ATOM 1313 C CA . GLN A 1 167 ? 26.603 -2.528 -14.172 1.00 92.06 167 GLN A CA 1
ATOM 1314 C C . GLN A 1 167 ? 27.000 -1.130 -13.685 1.00 92.06 167 GLN A C 1
ATOM 1316 O O . GLN A 1 167 ? 28.037 -0.976 -13.046 1.00 92.06 167 GLN A O 1
ATOM 1321 N N . LEU A 1 168 ? 26.129 -0.133 -13.888 1.00 94.94 168 LEU A N 1
ATOM 1322 C CA . LEU A 1 168 ? 26.375 1.243 -13.446 1.00 94.94 168 LEU A CA 1
ATOM 1323 C C . LEU A 1 168 ? 26.558 1.352 -11.927 1.00 94.94 168 LEU A C 1
ATOM 1325 O O . LEU A 1 168 ? 27.434 2.078 -11.463 1.00 94.94 168 LEU A O 1
ATOM 1329 N N . LYS A 1 169 ? 25.749 0.633 -11.138 1.00 95.12 169 LYS A N 1
ATOM 1330 C CA . LYS A 1 169 ? 25.892 0.612 -9.674 1.00 95.12 169 LYS A CA 1
ATOM 1331 C C . LYS A 1 169 ? 27.213 -0.014 -9.237 1.00 95.12 169 LYS A C 1
ATOM 1333 O O . LYS A 1 169 ? 27.843 0.516 -8.328 1.00 95.12 169 LYS A O 1
ATOM 1338 N N . ARG A 1 170 ? 27.642 -1.102 -9.887 1.00 94.00 170 ARG A N 1
ATOM 1339 C CA . ARG A 1 170 ? 28.914 -1.774 -9.590 1.00 94.00 170 ARG A CA 1
ATOM 1340 C C . ARG A 1 170 ? 30.115 -0.890 -9.923 1.00 94.00 170 ARG A C 1
ATOM 1342 O O . ARG A 1 170 ? 30.997 -0.762 -9.085 1.00 94.00 170 ARG A O 1
ATOM 1349 N N . GLU A 1 171 ? 30.118 -0.256 -11.095 1.00 95.38 171 GLU A N 1
ATOM 1350 C CA . GLU A 1 171 ? 31.184 0.665 -11.522 1.00 95.38 171 GLU A CA 1
ATOM 1351 C C . GLU A 1 171 ? 31.312 1.870 -10.588 1.00 95.38 171 GLU A C 1
ATOM 1353 O O . GLU A 1 171 ? 32.415 2.269 -10.235 1.00 95.38 171 GLU A O 1
ATOM 1358 N N . LYS A 1 172 ? 30.179 2.423 -10.140 1.00 96.06 172 LYS A N 1
ATOM 1359 C CA . LYS A 1 172 ? 30.152 3.561 -9.212 1.00 96.06 172 LYS A CA 1
ATOM 1360 C C . LYS A 1 172 ? 30.303 3.164 -7.737 1.00 96.06 172 LYS A C 1
ATOM 1362 O O . LYS A 1 172 ? 30.220 4.033 -6.876 1.00 96.06 172 LYS A O 1
ATOM 1367 N N . GLY A 1 173 ? 30.441 1.874 -7.421 1.00 94.56 173 GLY A N 1
ATOM 1368 C CA . GLY A 1 173 ? 30.505 1.386 -6.038 1.00 94.56 173 GLY A CA 1
ATOM 1369 C C . GLY A 1 173 ? 29.239 1.646 -5.203 1.00 94.56 173 GLY A C 1
ATOM 1370 O O . GLY A 1 173 ? 29.290 1.601 -3.975 1.00 94.56 173 GLY A O 1
ATOM 1371 N N . ILE A 1 174 ? 28.090 1.913 -5.836 1.00 95.38 174 ILE A N 1
ATOM 1372 C CA . ILE A 1 174 ? 26.839 2.253 -5.147 1.00 95.38 174 ILE A CA 1
ATOM 1373 C C . ILE A 1 174 ? 26.147 0.969 -4.685 1.00 95.38 174 ILE A C 1
ATOM 1375 O O . ILE A 1 174 ? 25.555 0.236 -5.483 1.00 95.38 174 ILE A O 1
ATOM 1379 N N . LYS A 1 175 ? 26.153 0.725 -3.373 1.00 90.25 175 LYS A N 1
ATOM 1380 C CA . LYS A 1 175 ? 25.354 -0.333 -2.743 1.00 90.25 175 LYS A CA 1
ATOM 1381 C C . LYS A 1 175 ? 23.962 0.206 -2.414 1.00 90.25 175 LYS A C 1
ATOM 1383 O O . LYS A 1 175 ? 23.822 1.200 -1.710 1.00 90.25 175 LYS A O 1
ATOM 1388 N N . GLY A 1 176 ? 22.920 -0.437 -2.936 1.00 85.44 176 GLY A N 1
ATOM 1389 C CA . GLY A 1 176 ? 21.544 -0.104 -2.568 1.00 85.44 176 GLY A CA 1
ATOM 1390 C C . GLY A 1 176 ? 21.200 -0.715 -1.214 1.00 85.44 176 GLY A C 1
ATOM 1391 O O . GLY A 1 176 ? 21.115 -1.935 -1.121 1.00 85.44 176 GLY A O 1
ATOM 1392 N N . MET A 1 177 ? 20.992 0.113 -0.189 1.00 88.19 177 MET A N 1
ATOM 1393 C CA . MET A 1 177 ? 20.492 -0.356 1.106 1.00 88.19 177 MET A CA 1
ATOM 1394 C C . MET A 1 177 ? 18.983 -0.635 0.993 1.00 88.19 177 MET A C 1
ATOM 1396 O O . MET A 1 177 ? 18.242 0.256 0.561 1.00 88.19 177 MET A O 1
ATOM 1400 N N . PRO A 1 178 ? 18.505 -1.850 1.315 1.00 89.50 178 PRO A N 1
ATOM 1401 C CA . PRO A 1 178 ? 17.076 -2.141 1.308 1.00 89.50 178 PRO A CA 1
ATOM 1402 C C . PRO A 1 178 ? 16.366 -1.363 2.422 1.00 89.50 178 PRO A C 1
ATOM 1404 O O . PRO A 1 178 ? 16.932 -1.129 3.486 1.00 89.50 178 PRO A O 1
ATOM 1407 N N . GLN A 1 179 ? 15.111 -0.976 2.184 1.00 93.06 179 GLN A N 1
ATOM 1408 C CA . GLN A 1 179 ? 14.291 -0.350 3.220 1.00 93.06 179 GLN A CA 1
ATOM 1409 C C . GLN A 1 179 ? 13.786 -1.416 4.197 1.00 93.06 179 GLN A C 1
ATOM 1411 O O . GLN A 1 179 ? 13.048 -2.314 3.784 1.00 93.06 179 GLN A O 1
ATOM 1416 N N . ASN A 1 180 ? 14.127 -1.287 5.481 1.00 93.62 180 ASN A N 1
ATOM 1417 C CA . ASN A 1 180 ? 13.807 -2.285 6.509 1.00 93.62 180 ASN A CA 1
ATOM 1418 C C . ASN A 1 180 ? 12.292 -2.526 6.631 1.00 93.62 180 ASN A C 1
ATOM 1420 O O . ASN A 1 180 ? 11.857 -3.673 6.654 1.00 93.62 180 ASN A O 1
ATOM 1424 N N . ASP A 1 181 ? 11.480 -1.466 6.579 1.00 92.19 181 ASP A N 1
ATOM 1425 C CA . ASP A 1 181 ? 10.012 -1.552 6.679 1.00 92.19 181 ASP A CA 1
ATOM 1426 C C . ASP A 1 181 ? 9.340 -2.255 5.486 1.00 92.19 181 ASP A C 1
ATOM 1428 O O . ASP A 1 181 ? 8.168 -2.626 5.549 1.00 92.19 181 ASP A O 1
ATOM 1432 N N . SER A 1 182 ? 10.053 -2.411 4.366 1.00 92.81 182 SER A N 1
ATOM 1433 C CA . SER A 1 182 ? 9.547 -3.111 3.177 1.00 92.81 182 SER A CA 1
ATOM 1434 C C . SER A 1 182 ? 9.922 -4.591 3.147 1.00 92.81 182 SER A C 1
ATOM 1436 O O . SER A 1 182 ? 9.379 -5.331 2.325 1.00 92.81 182 SER A O 1
ATOM 1438 N N . MET A 1 183 ? 10.846 -5.024 4.006 1.00 95.50 183 MET A N 1
ATOM 1439 C CA . MET A 1 183 ? 11.273 -6.416 4.078 1.00 95.50 183 MET A CA 1
ATOM 1440 C C . MET A 1 183 ? 10.225 -7.250 4.814 1.00 95.50 183 MET A C 1
ATOM 1442 O O . MET A 1 183 ? 9.697 -6.854 5.853 1.00 95.50 183 MET A O 1
ATOM 1446 N N . TYR A 1 184 ? 9.916 -8.430 4.276 1.00 95.62 184 TYR A N 1
ATOM 1447 C CA . TYR A 1 184 ? 9.014 -9.364 4.940 1.00 95.62 184 TYR A CA 1
ATOM 1448 C C . TYR A 1 184 ? 9.669 -9.950 6.192 1.00 95.62 184 TYR A C 1
ATOM 1450 O O . TYR A 1 184 ? 10.819 -10.382 6.161 1.00 95.62 184 TYR A O 1
ATOM 1458 N N . THR A 1 185 ? 8.904 -10.005 7.279 1.00 95.06 185 THR A N 1
ATOM 1459 C CA . THR A 1 185 ? 9.319 -10.583 8.560 1.00 95.06 185 THR A CA 1
ATOM 1460 C C . THR A 1 185 ? 8.325 -11.652 9.009 1.00 95.06 185 THR A C 1
ATOM 1462 O O . THR A 1 185 ? 7.151 -11.641 8.626 1.00 95.06 185 THR A O 1
ATOM 1465 N N . SER A 1 186 ? 8.786 -12.613 9.812 1.00 96.00 186 SER A N 1
ATOM 1466 C CA . SER A 1 186 ? 7.924 -13.634 10.409 1.00 96.00 186 SER A CA 1
ATOM 1467 C C . SER A 1 186 ? 7.027 -13.016 11.486 1.00 96.00 186 SER A C 1
ATOM 1469 O O . SER A 1 186 ? 7.517 -12.434 12.452 1.00 96.00 186 SER A O 1
ATOM 1471 N N . ILE A 1 187 ? 5.705 -13.160 11.345 1.00 95.00 187 ILE A N 1
ATOM 1472 C CA . ILE A 1 187 ? 4.723 -12.564 12.263 1.00 95.00 187 ILE A CA 1
ATOM 1473 C C . ILE A 1 187 ? 4.121 -13.651 13.161 1.00 95.00 187 ILE A C 1
ATOM 1475 O O . ILE A 1 187 ? 3.322 -14.468 12.701 1.00 95.00 187 ILE A O 1
ATOM 1479 N N . HIS A 1 188 ? 4.418 -13.611 14.461 1.00 95.88 188 HIS A N 1
ATOM 1480 C CA . HIS A 1 188 ? 3.752 -14.447 15.465 1.00 95.88 188 HIS A CA 1
ATOM 1481 C C . HIS A 1 188 ? 2.513 -13.731 16.020 1.00 95.88 188 HIS A C 1
ATOM 1483 O O . HIS A 1 188 ? 2.601 -12.624 16.550 1.00 95.88 188 HIS A O 1
ATOM 1489 N N . ARG A 1 189 ? 1.328 -14.341 15.878 1.00 94.69 189 ARG A N 1
ATOM 1490 C CA . ARG A 1 189 ? 0.054 -13.751 16.325 1.00 94.69 189 ARG A CA 1
ATOM 1491 C C . ARG A 1 189 ? -0.388 -14.343 17.658 1.00 94.69 189 ARG A C 1
ATOM 1493 O O . ARG A 1 189 ? -0.635 -15.541 17.753 1.00 94.69 189 ARG A O 1
ATOM 1500 N N . ASN A 1 190 ? -0.590 -13.481 18.649 1.00 94.38 190 ASN A N 1
ATOM 1501 C CA . ASN A 1 190 ? -1.154 -13.883 19.935 1.00 94.38 190 ASN A CA 1
ATOM 1502 C C . ASN A 1 190 ? -2.651 -14.205 19.812 1.00 94.38 190 ASN A C 1
ATOM 1504 O O . ASN A 1 190 ? -3.386 -13.563 19.053 1.00 94.38 190 ASN A O 1
ATOM 1508 N N . MET A 1 191 ? -3.119 -15.186 20.591 1.00 92.81 191 MET A N 1
ATOM 1509 C CA . MET A 1 191 ? -4.535 -15.548 20.644 1.00 92.81 191 MET A CA 1
ATOM 1510 C C . MET A 1 191 ? -5.359 -14.379 21.196 1.00 92.81 191 MET A C 1
ATOM 1512 O O . MET A 1 191 ? -5.110 -13.870 22.288 1.00 92.81 191 MET A O 1
ATOM 1516 N N . LYS A 1 192 ? -6.360 -13.937 20.430 1.00 92.81 192 LYS A N 1
ATOM 1517 C CA . LYS A 1 192 ? -7.207 -12.806 20.810 1.00 92.81 192 LYS A CA 1
ATOM 1518 C C . LYS A 1 192 ? -8.338 -13.266 21.732 1.00 92.81 192 LYS A C 1
ATOM 1520 O O . LYS A 1 192 ? -9.249 -13.961 21.291 1.00 92.81 192 LYS A O 1
ATOM 1525 N N . HIS A 1 193 ? -8.321 -12.806 22.980 1.00 94.56 193 HIS A N 1
ATOM 1526 C CA . HIS A 1 193 ? -9.430 -12.976 23.918 1.00 94.56 193 HIS A CA 1
ATOM 1527 C C . HIS A 1 193 ? -10.398 -11.792 23.829 1.00 94.56 193 HIS A C 1
ATOM 1529 O O . HIS A 1 193 ? -9.998 -10.633 23.944 1.00 94.56 193 HIS A O 1
ATOM 1535 N N . PHE A 1 194 ? -11.682 -12.075 23.611 1.00 94.38 194 PHE A N 1
ATOM 1536 C CA . PHE A 1 194 ? -12.726 -11.053 23.595 1.00 94.38 194 PHE A CA 1
ATOM 1537 C C . PHE A 1 194 ? -13.289 -10.845 25.000 1.00 94.38 194 PHE A C 1
ATOM 1539 O O . PHE A 1 194 ? -13.419 -11.792 25.775 1.00 94.38 194 PHE A O 1
ATOM 1546 N N . LYS A 1 195 ? -13.621 -9.593 25.332 1.00 93.44 195 LYS A N 1
ATOM 1547 C CA . LYS A 1 195 ? -14.280 -9.273 26.602 1.00 93.44 195 LYS A CA 1
ATOM 1548 C C . LYS A 1 195 ? -15.689 -9.891 26.623 1.00 93.44 195 LYS A C 1
ATOM 1550 O O . LYS A 1 195 ? -16.336 -9.899 25.574 1.00 93.44 195 LYS A O 1
ATOM 1555 N N . PRO A 1 196 ? -16.171 -10.375 27.782 1.00 92.56 196 PRO A N 1
ATOM 1556 C CA . PRO A 1 196 ? -17.529 -10.894 27.900 1.00 92.56 196 PRO A CA 1
ATOM 1557 C C . PRO A 1 196 ? -18.566 -9.789 27.657 1.00 92.56 196 PRO A C 1
ATOM 1559 O O . PRO A 1 196 ? -18.288 -8.601 27.850 1.00 92.56 196 PRO A O 1
ATOM 1562 N N . LEU A 1 197 ? -19.771 -10.187 27.244 1.00 91.75 197 LEU A N 1
ATOM 1563 C CA . LEU A 1 197 ? -20.892 -9.273 27.042 1.00 91.75 197 LEU A CA 1
ATOM 1564 C C . LEU A 1 197 ? -21.278 -8.608 28.372 1.00 91.75 197 LEU A C 1
ATOM 1566 O O . LEU A 1 197 ? -21.498 -9.286 29.373 1.00 91.75 197 LEU A O 1
ATOM 1570 N N . LYS A 1 198 ? -21.390 -7.277 28.370 1.00 90.44 198 LYS A N 1
ATOM 1571 C CA . LYS A 1 198 ? -21.844 -6.487 29.518 1.00 90.44 198 LYS A CA 1
ATOM 1572 C C . LYS A 1 198 ? -23.108 -5.726 29.136 1.00 90.44 198 LYS A C 1
ATOM 1574 O O . LYS A 1 198 ? -23.058 -4.857 28.268 1.00 90.44 198 LYS A O 1
ATOM 1579 N N . LEU A 1 199 ? -24.218 -6.042 29.795 1.00 91.00 199 LEU A N 1
ATOM 1580 C CA . LEU A 1 199 ? -25.482 -5.326 29.628 1.00 91.00 199 LEU A CA 1
ATOM 1581 C C . LEU A 1 199 ? -25.461 -4.012 30.420 1.00 91.00 199 LEU A C 1
ATOM 1583 O O . LEU A 1 199 ? -24.775 -3.892 31.440 1.00 91.00 199 LEU A O 1
ATOM 1587 N N . SER A 1 200 ? -26.196 -3.007 29.942 1.00 94.38 200 SER A N 1
ATOM 1588 C CA . SER A 1 200 ? -26.414 -1.786 30.719 1.00 94.38 200 SER A CA 1
ATOM 1589 C C . SER A 1 200 ? -27.354 -2.082 31.892 1.00 94.38 200 SER A C 1
ATOM 1591 O O . SER A 1 200 ? -28.248 -2.922 31.783 1.00 94.38 200 SER A O 1
ATOM 1593 N N . LYS A 1 201 ? -27.170 -1.381 33.019 1.00 91.81 201 LYS A N 1
ATOM 1594 C CA . LYS A 1 201 ? -28.008 -1.570 34.217 1.00 91.81 201 LYS A CA 1
ATOM 1595 C C . LYS A 1 201 ? -29.489 -1.300 33.924 1.00 91.81 201 LYS A C 1
ATOM 1597 O O . LYS A 1 201 ? -30.345 -2.043 34.385 1.00 91.81 201 LYS A O 1
ATOM 1602 N N . ASN A 1 202 ? -29.766 -0.284 33.106 1.00 94.69 202 ASN A N 1
ATOM 1603 C CA . ASN A 1 202 ? -31.127 0.096 32.723 1.00 94.69 202 ASN A CA 1
ATOM 1604 C C . ASN A 1 202 ? -31.805 -1.007 31.902 1.00 94.69 202 ASN A C 1
ATOM 1606 O O . ASN A 1 202 ? -32.927 -1.389 32.216 1.00 94.69 202 ASN A O 1
ATOM 1610 N N . LEU A 1 203 ? -31.098 -1.571 30.912 1.00 93.38 203 LEU A N 1
ATOM 1611 C CA . LEU A 1 203 ? -31.622 -2.686 30.124 1.00 93.38 203 LEU A CA 1
ATOM 1612 C C . LEU A 1 203 ? -31.861 -3.903 31.018 1.00 93.38 203 LEU A C 1
ATOM 1614 O O . LEU A 1 203 ? -32.932 -4.490 30.980 1.00 93.38 203 LEU A O 1
ATOM 1618 N N . GLN A 1 204 ? -30.897 -4.239 31.880 1.00 92.25 204 GLN A N 1
ATOM 1619 C CA . GLN A 1 204 ? -31.028 -5.363 32.802 1.00 92.25 204 GLN A CA 1
ATOM 1620 C C . GLN A 1 204 ? -32.238 -5.220 33.736 1.00 92.25 204 GLN A C 1
ATOM 1622 O O . GLN A 1 204 ? -32.880 -6.222 34.035 1.00 92.25 204 GLN A O 1
ATOM 1627 N N . ALA A 1 205 ? -32.562 -4.006 34.191 1.00 91.31 205 ALA A N 1
ATOM 1628 C CA . ALA A 1 205 ? -33.727 -3.754 35.035 1.00 91.31 205 ALA A CA 1
ATOM 1629 C C . ALA A 1 205 ? -35.050 -4.014 34.296 1.00 91.31 205 ALA A C 1
ATOM 1631 O O . ALA A 1 205 ? -35.938 -4.632 34.882 1.00 91.31 205 ALA A O 1
ATOM 1632 N N . GLN A 1 206 ? -35.128 -3.592 33.028 1.00 95.19 206 GLN A N 1
ATOM 1633 C CA . GLN A 1 206 ? -36.302 -3.707 32.153 1.00 95.19 206 GLN A CA 1
ATOM 1634 C C . GLN A 1 206 ? -36.513 -5.108 31.563 1.00 95.19 206 GLN A C 1
ATOM 1636 O O . GLN A 1 206 ? -37.597 -5.390 31.059 1.00 95.19 206 GLN A O 1
ATOM 1641 N N . LEU A 1 207 ? -35.501 -5.982 31.600 1.00 93.94 207 LEU A N 1
ATOM 1642 C CA . LEU A 1 207 ? -35.639 -7.344 31.086 1.00 93.94 207 LEU A CA 1
ATOM 1643 C C . LEU A 1 207 ? -36.720 -8.126 31.855 1.00 93.94 207 LEU A C 1
ATOM 1645 O O . LEU A 1 207 ? -36.764 -8.041 33.093 1.00 93.94 207 LEU A O 1
ATOM 1649 N N . PRO A 1 208 ? -37.528 -8.945 31.150 1.00 96.12 208 PRO A N 1
ATOM 1650 C CA . PRO A 1 208 ? -38.420 -9.912 31.777 1.00 96.12 208 PRO A CA 1
ATOM 1651 C C . PRO A 1 208 ? -37.674 -10.797 32.778 1.00 96.12 208 PRO A C 1
ATOM 1653 O O . PRO A 1 208 ? -36.480 -11.066 32.627 1.00 96.12 208 PRO A O 1
ATOM 1656 N N . TYR A 1 209 ? -38.382 -11.286 33.799 1.00 91.31 209 TYR A N 1
ATOM 1657 C CA . TYR A 1 209 ? -37.778 -12.093 34.865 1.00 91.31 209 TYR A CA 1
ATOM 1658 C C . TYR A 1 209 ? -37.011 -13.315 34.333 1.00 91.31 209 TYR A C 1
ATOM 1660 O O . TYR A 1 209 ? -35.936 -13.630 34.840 1.00 91.31 209 TYR A O 1
ATOM 1668 N N . VAL A 1 210 ? -37.537 -13.959 33.286 1.00 94.81 210 VAL A N 1
ATOM 1669 C CA . VAL A 1 210 ? -36.940 -15.144 32.648 1.00 94.81 210 VAL A CA 1
ATOM 1670 C C . VAL A 1 210 ? -35.579 -14.828 32.017 1.00 94.81 210 VAL A C 1
ATOM 1672 O O . VAL A 1 210 ? -34.626 -15.581 32.213 1.00 94.81 210 VAL A O 1
ATOM 1675 N N . ASP A 1 211 ? -35.468 -13.688 31.331 1.00 91.31 211 ASP A N 1
ATOM 1676 C CA . ASP A 1 211 ? -34.268 -13.292 30.580 1.00 91.31 211 ASP A CA 1
ATOM 1677 C C . ASP A 1 211 ? -33.253 -12.515 31.425 1.00 91.31 211 ASP A C 1
ATOM 1679 O O . ASP A 1 211 ? -32.133 -12.232 30.985 1.00 91.31 211 ASP A O 1
ATOM 1683 N N . LYS A 1 212 ? -33.625 -12.137 32.652 1.00 89.56 212 LYS A N 1
ATOM 1684 C CA . LYS A 1 212 ? -32.747 -11.388 33.546 1.00 89.56 212 LYS A CA 1
ATOM 1685 C C . LYS A 1 212 ? -31.540 -12.262 33.917 1.00 89.56 212 LYS A C 1
ATOM 1687 O O . LYS A 1 212 ? -31.698 -13.323 34.528 1.00 89.56 212 LYS A O 1
ATOM 1692 N N . PRO A 1 213 ? -30.305 -11.829 33.601 1.00 87.88 213 PRO A N 1
ATOM 1693 C CA . PRO A 1 213 ? -29.126 -12.628 33.883 1.00 87.88 213 PRO A CA 1
ATOM 1694 C C . PRO A 1 213 ? -28.959 -12.790 35.392 1.00 87.88 213 PRO A C 1
ATOM 1696 O O . PRO A 1 213 ? -28.917 -11.813 36.145 1.00 87.88 213 PRO A O 1
ATOM 1699 N N . LYS A 1 214 ? -28.806 -14.042 35.823 1.00 84.38 214 LYS A N 1
ATOM 1700 C CA . LYS A 1 214 ? -28.532 -14.422 37.212 1.00 84.38 214 LYS A CA 1
ATOM 1701 C C . LYS A 1 214 ? -27.052 -14.210 37.529 1.00 84.38 214 LYS A C 1
ATOM 1703 O O . LYS A 1 214 ? -26.321 -15.142 37.849 1.00 84.38 214 LYS A O 1
ATOM 1708 N N . THR A 1 215 ? -26.576 -12.977 37.384 1.00 74.69 215 THR A N 1
ATOM 1709 C CA . THR A 1 215 ? -25.264 -12.607 37.910 1.00 74.69 215 THR A CA 1
ATOM 1710 C C . THR A 1 215 ? -25.394 -12.519 39.418 1.00 74.69 215 THR A C 1
ATOM 1712 O O . THR A 1 215 ? -25.977 -11.563 39.929 1.00 74.69 215 THR A O 1
ATOM 1715 N N . LEU A 1 216 ? -24.860 -13.516 40.124 1.00 63.47 216 LEU A N 1
ATOM 1716 C CA . LEU A 1 216 ? -24.576 -13.370 41.542 1.00 63.47 216 LEU A CA 1
ATOM 1717 C C . LEU A 1 216 ? -23.629 -12.175 41.647 1.00 63.47 216 LEU A C 1
ATOM 1719 O O . LEU A 1 216 ? -22.485 -12.243 41.195 1.00 63.47 216 LEU A O 1
ATOM 1723 N N . ALA A 1 217 ? -24.118 -11.051 42.177 1.00 62.91 217 ALA A N 1
ATOM 1724 C CA . ALA A 1 217 ? -23.203 -10.066 42.720 1.00 62.91 217 ALA A CA 1
ATOM 1725 C C . ALA A 1 217 ? -22.286 -10.843 43.663 1.00 62.91 217 ALA A C 1
ATOM 1727 O O . ALA A 1 217 ? -22.767 -11.717 44.390 1.00 62.91 217 ALA A O 1
ATOM 1728 N N . THR A 1 218 ? -20.986 -10.572 43.628 1.00 61.19 218 THR A N 1
ATOM 1729 C CA . THR A 1 218 ? -20.048 -11.052 44.642 1.00 61.19 218 THR A CA 1
ATOM 1730 C C . THR A 1 218 ? -20.423 -10.363 45.955 1.00 61.19 218 THR A C 1
ATOM 1732 O O . THR A 1 218 ? -19.761 -9.441 46.419 1.00 61.19 218 THR A O 1
ATOM 1735 N N . ALA A 1 219 ? -21.587 -10.711 46.496 1.00 58.44 219 ALA A N 1
ATOM 1736 C CA . ALA A 1 219 ? -22.037 -10.297 47.797 1.00 58.44 219 ALA A CA 1
ATOM 1737 C C . ALA A 1 219 ? -20.977 -10.778 48.782 1.00 58.44 219 ALA A C 1
ATOM 1739 O O . ALA A 1 219 ? -20.330 -11.803 48.543 1.00 58.44 219 ALA A O 1
ATOM 1740 N N . LYS A 1 220 ? -20.798 -10.039 49.881 1.00 61.78 220 LYS A N 1
ATOM 1741 C CA . LYS A 1 220 ? -20.086 -10.555 51.048 1.00 61.78 220 LYS A CA 1
ATOM 1742 C C . LYS A 1 220 ? -20.778 -11.863 51.421 1.00 61.78 220 LYS A C 1
ATOM 1744 O O . LYS A 1 220 ? -21.871 -11.847 51.979 1.00 61.78 220 LYS A O 1
ATOM 1749 N N . LEU A 1 221 ? -20.199 -12.975 50.977 1.00 64.75 221 LEU A N 1
ATOM 1750 C CA . LEU A 1 221 ? -20.699 -14.303 51.266 1.00 64.75 221 LEU A CA 1
ATOM 1751 C C . LEU A 1 221 ? -20.685 -14.417 52.782 1.00 64.75 221 LEU A C 1
ATOM 1753 O O . LEU A 1 221 ? -19.674 -14.121 53.417 1.00 64.75 221 LEU A O 1
ATOM 1757 N N . ASP A 1 222 ? -21.830 -14.770 53.351 1.00 68.62 222 ASP A N 1
ATOM 1758 C CA . ASP A 1 222 ? -21.939 -15.041 54.773 1.00 68.62 222 ASP A CA 1
ATOM 1759 C C . ASP A 1 222 ? -21.055 -16.258 55.071 1.00 68.62 222 ASP A C 1
ATOM 1761 O O . ASP A 1 222 ? -21.423 -17.398 54.777 1.00 68.62 222 ASP A O 1
ATOM 1765 N N . LEU A 1 223 ? -19.839 -16.000 55.562 1.00 68.50 223 LEU A N 1
ATOM 1766 C CA . LEU A 1 223 ? -18.792 -17.002 55.792 1.00 68.50 223 LEU A CA 1
ATOM 1767 C C . LEU A 1 223 ? -19.290 -18.134 56.703 1.00 68.50 223 LEU A C 1
ATOM 1769 O O . LEU A 1 223 ? -18.838 -19.265 56.568 1.00 68.50 223 LEU A O 1
ATOM 1773 N N . LYS A 1 224 ? -20.279 -17.854 57.567 1.00 68.50 224 LYS A N 1
ATOM 1774 C CA . LYS A 1 224 ? -20.921 -18.833 58.457 1.00 68.50 224 LYS A CA 1
ATOM 1775 C C . LYS A 1 224 ? -21.762 -19.881 57.716 1.00 68.50 224 LYS A C 1
ATOM 1777 O O . LYS A 1 224 ? -21.974 -20.965 58.247 1.00 68.50 224 LYS A O 1
ATOM 1782 N N . LYS A 1 225 ? -22.253 -19.572 56.508 1.00 68.88 225 LYS A N 1
ATOM 1783 C CA . LYS A 1 225 ? -23.045 -20.488 55.658 1.00 68.88 225 LYS A CA 1
ATOM 1784 C C . LYS A 1 225 ? -22.194 -21.251 54.645 1.00 68.88 225 LYS A C 1
ATOM 1786 O O . LYS A 1 225 ? -22.693 -22.166 53.990 1.00 68.88 225 LYS A O 1
ATOM 1791 N N . GLN A 1 226 ? -20.931 -20.867 54.469 1.00 69.25 226 GLN A N 1
ATOM 1792 C CA . GLN A 1 226 ? -20.000 -21.634 53.653 1.00 69.25 226 GLN A CA 1
ATOM 1793 C C . GLN A 1 226 ? -19.491 -22.836 54.443 1.00 69.25 226 GLN A C 1
ATOM 1795 O O . GLN A 1 226 ? -19.351 -22.787 55.662 1.00 69.25 226 GLN A O 1
ATOM 1800 N N . ARG A 1 227 ? -19.216 -23.938 53.738 1.00 72.12 227 ARG A N 1
ATOM 1801 C CA . ARG A 1 227 ? -18.535 -25.084 54.348 1.00 72.12 227 ARG A CA 1
ATOM 1802 C C . ARG A 1 227 ? -17.225 -24.595 54.964 1.00 72.12 227 ARG A C 1
ATOM 1804 O O . ARG A 1 227 ? -16.501 -23.851 54.303 1.00 72.12 227 ARG A O 1
ATOM 1811 N N . VAL A 1 228 ? -16.946 -25.025 56.196 1.00 75.81 228 VAL A N 1
ATOM 1812 C CA . VAL A 1 228 ? -15.691 -24.719 56.893 1.00 75.81 228 VAL A CA 1
ATOM 1813 C C . VAL A 1 228 ? -14.533 -25.059 55.959 1.00 75.81 228 VAL A C 1
ATOM 1815 O O . VAL A 1 228 ? -14.447 -26.178 55.448 1.00 75.81 228 VAL A O 1
ATOM 1818 N N . ALA A 1 229 ? -13.691 -24.070 55.670 1.00 74.50 229 ALA A N 1
ATOM 1819 C CA . ALA A 1 229 ? -12.529 -24.271 54.824 1.00 74.50 229 ALA A CA 1
ATOM 1820 C C . ALA A 1 229 ? -11.532 -25.155 55.579 1.00 74.50 229 ALA A C 1
ATOM 1822 O O . ALA A 1 229 ? -10.943 -24.728 56.568 1.00 74.50 229 ALA A O 1
ATOM 1823 N N . VAL A 1 230 ? -11.370 -26.395 55.123 1.00 81.25 230 VAL A N 1
ATOM 1824 C CA . VAL A 1 230 ? -10.349 -27.303 55.648 1.00 81.25 230 VAL A CA 1
ATOM 1825 C C . VAL A 1 230 ? -9.011 -26.887 55.049 1.00 81.25 230 VAL A C 1
ATOM 1827 O O . VAL A 1 230 ? -8.845 -26.899 53.825 1.00 81.25 230 VAL A O 1
ATOM 1830 N N . VAL A 1 231 ? -8.082 -26.475 55.910 1.00 84.00 231 VAL A N 1
ATOM 1831 C CA . VAL A 1 231 ? -6.695 -26.216 55.520 1.00 84.00 231 VAL A CA 1
ATOM 1832 C C . VAL A 1 231 ? -6.050 -27.564 55.228 1.00 84.00 231 VAL A C 1
ATOM 1834 O O . VAL A 1 231 ? -6.114 -28.470 56.053 1.00 84.00 231 VAL A O 1
ATOM 1837 N N . ARG A 1 232 ? -5.497 -27.704 54.025 1.00 85.81 232 ARG A N 1
ATOM 1838 C CA . ARG A 1 232 ? -4.841 -28.936 53.587 1.00 85.81 232 ARG A CA 1
ATOM 1839 C C . ARG A 1 232 ? -3.444 -29.027 54.171 1.00 85.81 232 ARG A C 1
ATOM 1841 O O . ARG A 1 232 ? -2.777 -28.006 54.319 1.00 85.81 232 ARG A O 1
ATOM 1848 N N . ASP A 1 233 ? -3.010 -30.251 54.426 1.00 90.69 233 ASP A N 1
ATOM 1849 C CA . ASP A 1 233 ? -1.613 -30.532 54.736 1.00 90.69 233 ASP A CA 1
ATOM 1850 C C . ASP A 1 233 ? -0.736 -30.448 53.467 1.00 90.69 233 ASP A C 1
ATOM 1852 O O . ASP A 1 233 ? -1.236 -30.512 52.337 1.00 90.69 233 ASP A O 1
ATOM 1856 N N . GLY A 1 234 ? 0.583 -30.320 53.629 1.00 92.75 234 GLY A N 1
ATOM 1857 C CA . GLY A 1 234 ? 1.524 -30.096 52.526 1.00 92.75 234 GLY A CA 1
ATOM 1858 C C . GLY A 1 234 ? 1.465 -31.180 51.441 1.00 92.75 234 GLY A C 1
ATOM 1859 O O . GLY A 1 234 ? 1.495 -30.872 50.247 1.00 92.75 234 GLY A O 1
ATOM 1860 N N . HIS A 1 235 ? 1.301 -32.448 51.828 1.00 92.50 235 HIS A N 1
ATOM 1861 C CA . HIS A 1 235 ? 1.125 -33.551 50.878 1.00 92.50 235 HIS A CA 1
ATOM 1862 C C . HIS A 1 235 ? -0.218 -33.463 50.130 1.00 92.50 235 HIS A C 1
ATOM 1864 O O . HIS A 1 235 ? -0.280 -33.635 48.910 1.00 92.50 235 HIS A O 1
ATOM 1870 N N . GLU A 1 236 ? -1.306 -33.145 50.832 1.00 92.44 236 GLU A N 1
ATOM 1871 C CA . GLU A 1 236 ? -2.631 -33.003 50.220 1.00 92.44 236 GLU A CA 1
ATOM 1872 C C . GLU A 1 236 ? -2.689 -31.840 49.222 1.00 92.44 236 GLU A C 1
ATOM 1874 O O . GLU A 1 236 ? -3.363 -31.926 48.189 1.00 92.44 236 GLU A O 1
ATOM 1879 N N . GLU A 1 237 ? -1.969 -30.750 49.495 1.00 91.69 237 GLU A N 1
ATOM 1880 C CA . GLU A 1 237 ? -1.834 -29.630 48.570 1.00 91.69 237 GLU A CA 1
ATOM 1881 C C . GLU A 1 237 ? -1.088 -30.034 47.290 1.00 91.69 237 GLU A C 1
ATOM 1883 O O . GLU A 1 237 ? -1.552 -29.727 46.183 1.00 91.69 237 GLU A O 1
ATOM 1888 N N . GLN A 1 238 ? 0.005 -30.795 47.415 1.00 94.00 238 GLN A N 1
ATOM 1889 C CA . GLN A 1 238 ? 0.746 -31.331 46.269 1.00 94.00 238 GLN A CA 1
ATOM 1890 C C . GLN A 1 238 ? -0.128 -32.256 45.411 1.00 94.00 238 GLN A C 1
ATOM 1892 O O . GLN A 1 238 ? -0.205 -32.077 44.190 1.00 94.00 238 GLN A O 1
ATOM 1897 N N . VAL A 1 239 ? -0.862 -33.186 46.033 1.00 94.94 239 VAL A N 1
ATOM 1898 C CA . VAL A 1 239 ? -1.792 -34.086 45.329 1.00 94.94 239 VAL A CA 1
ATOM 1899 C C . VAL A 1 239 ? -2.900 -33.294 44.629 1.00 94.94 239 VAL A C 1
ATOM 1901 O O . VAL A 1 239 ? -3.227 -33.557 43.467 1.00 94.94 239 VAL A O 1
ATOM 1904 N N . ALA A 1 240 ? -3.465 -32.280 45.287 1.00 93.56 240 ALA A N 1
ATOM 1905 C CA . ALA A 1 240 ? -4.492 -31.434 44.689 1.00 93.56 240 ALA A CA 1
ATOM 1906 C C . ALA A 1 240 ? -3.963 -30.616 43.497 1.00 93.56 240 ALA A C 1
ATOM 1908 O O . ALA A 1 240 ? -4.667 -30.463 42.490 1.00 93.56 240 ALA A O 1
ATOM 1909 N N . SER A 1 241 ? -2.730 -30.113 43.591 1.00 94.50 241 SER A N 1
ATOM 1910 C CA . SER A 1 241 ? -2.042 -29.408 42.508 1.00 94.50 241 SER A CA 1
ATOM 1911 C C . SER A 1 241 ? -1.814 -30.325 41.304 1.00 94.50 241 SER A C 1
ATOM 1913 O O . SER A 1 241 ? -2.198 -29.982 40.180 1.00 94.50 241 SER A O 1
ATOM 1915 N N . LEU A 1 242 ? -1.312 -31.542 41.542 1.00 96.69 242 LEU A N 1
ATOM 1916 C CA . LEU A 1 242 ? -1.118 -32.557 40.508 1.00 96.69 242 LEU A CA 1
ATOM 1917 C C . LEU A 1 242 ? -2.442 -32.915 39.819 1.00 96.69 242 LEU A C 1
ATOM 1919 O O . LEU A 1 242 ? -2.545 -32.872 38.591 1.00 96.69 242 LEU A O 1
ATOM 1923 N N . MET A 1 243 ? -3.495 -33.175 40.595 1.00 96.81 243 MET A N 1
ATOM 1924 C CA . MET A 1 243 ? -4.832 -33.459 40.065 1.00 96.81 243 MET A CA 1
ATOM 1925 C C . MET A 1 243 ? -5.382 -32.301 39.220 1.00 96.81 243 MET A C 1
ATOM 1927 O O . MET A 1 243 ? -6.020 -32.525 38.185 1.00 96.81 243 MET A O 1
ATOM 1931 N N . LYS A 1 244 ? -5.132 -31.046 39.618 1.00 96.50 244 LYS A N 1
ATOM 1932 C CA . LYS A 1 244 ? -5.507 -29.856 38.837 1.00 96.50 244 LYS A CA 1
ATOM 1933 C C . LYS A 1 244 ? -4.726 -29.782 37.523 1.00 96.50 244 LYS A C 1
ATOM 1935 O O . LYS A 1 244 ? -5.330 -29.476 36.491 1.00 96.50 244 LYS A O 1
ATOM 1940 N N . MET A 1 245 ? -3.430 -30.090 37.543 1.00 96.56 245 MET A N 1
ATOM 1941 C CA . MET A 1 245 ? -2.583 -30.124 36.351 1.00 96.56 245 MET A CA 1
ATOM 1942 C C . MET A 1 245 ? -3.070 -31.193 35.368 1.00 96.56 245 MET A C 1
ATOM 1944 O O . MET A 1 245 ? -3.402 -30.855 34.234 1.00 96.56 245 MET A O 1
ATOM 1948 N N . ILE A 1 246 ? -3.260 -32.437 35.824 1.00 97.62 246 ILE A N 1
ATOM 1949 C CA . ILE A 1 246 ? -3.766 -33.550 35.003 1.00 97.62 246 ILE A CA 1
ATOM 1950 C C . ILE A 1 246 ? -5.117 -33.193 34.371 1.00 97.62 246 ILE A C 1
ATOM 1952 O O . ILE A 1 246 ? -5.305 -33.350 33.163 1.00 97.62 246 ILE A O 1
ATOM 1956 N N . ARG A 1 247 ? -6.057 -32.648 35.157 1.00 97.56 247 ARG A N 1
ATOM 1957 C CA . ARG A 1 247 ? -7.371 -32.221 34.644 1.00 97.56 247 ARG A CA 1
ATOM 1958 C C 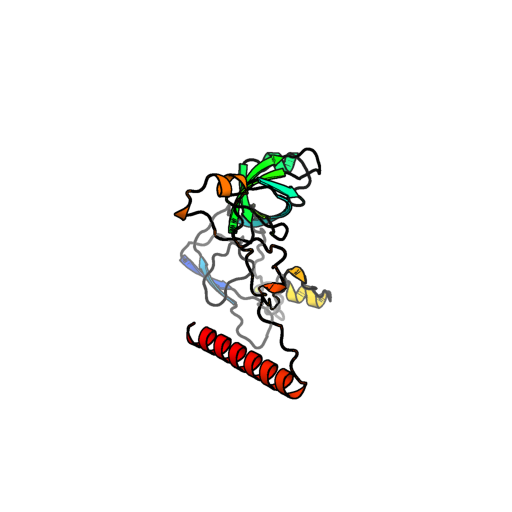. ARG A 1 247 ? -7.255 -31.123 33.589 1.00 97.56 247 ARG A C 1
ATOM 1960 O O . ARG A 1 247 ? -8.024 -31.131 32.629 1.00 97.56 247 ARG A O 1
ATOM 1967 N N . THR A 1 248 ? -6.336 -30.176 33.765 1.00 97.31 248 THR A N 1
ATOM 1968 C CA . THR A 1 248 ? -6.127 -29.070 32.819 1.00 97.31 248 THR A CA 1
ATOM 1969 C C . THR A 1 248 ? -5.519 -29.588 31.519 1.00 97.31 248 THR A C 1
ATOM 1971 O O . THR A 1 248 ? -6.089 -29.350 30.456 1.00 97.31 248 THR A O 1
ATOM 1974 N N . THR A 1 249 ? -4.463 -30.399 31.602 1.00 97.12 249 THR A N 1
ATOM 1975 C CA . THR A 1 249 ? -3.812 -31.033 30.447 1.00 97.12 249 THR A CA 1
ATOM 1976 C C . THR A 1 249 ? -4.781 -31.923 29.671 1.00 97.12 249 THR A C 1
ATOM 1978 O O . THR A 1 249 ? -4.860 -31.837 28.447 1.00 97.12 249 THR A O 1
ATOM 1981 N N . TYR A 1 250 ? -5.592 -32.728 30.362 1.00 96.81 250 TYR A N 1
ATOM 1982 C CA . TYR A 1 250 ? -6.600 -33.575 29.723 1.00 96.81 250 TYR A CA 1
ATOM 1983 C C . TYR A 1 250 ? -7.692 -32.758 29.017 1.00 96.81 250 TYR A C 1
ATOM 1985 O O . TYR A 1 250 ? -8.092 -33.091 27.900 1.00 96.81 250 TYR A O 1
ATOM 1993 N N . LYS A 1 251 ? -8.156 -31.656 29.629 1.00 96.56 251 LYS A N 1
ATOM 1994 C CA . LYS A 1 251 ? -9.105 -30.726 28.993 1.00 96.56 251 LYS A CA 1
ATOM 1995 C C . LYS A 1 251 ? -8.506 -30.065 27.756 1.00 96.56 251 LYS A C 1
ATOM 1997 O O . LYS A 1 251 ? -9.199 -29.940 26.748 1.00 96.56 251 LYS A O 1
ATOM 2002 N N . GLU A 1 252 ? -7.241 -29.656 27.812 1.00 95.12 252 GLU A N 1
ATOM 2003 C CA . GLU A 1 252 ? -6.553 -29.095 26.652 1.00 95.12 252 GLU A CA 1
ATOM 2004 C C . GLU A 1 252 ? -6.374 -30.118 25.533 1.00 95.12 252 GLU A C 1
ATOM 2006 O O . GLU A 1 252 ? -6.661 -29.782 24.384 1.00 95.12 252 GLU A O 1
ATOM 2011 N N . LYS A 1 253 ? -5.975 -31.355 25.860 1.00 96.06 253 LYS A N 1
ATOM 2012 C CA . LYS A 1 253 ? -5.867 -32.460 24.899 1.00 96.06 253 LYS A CA 1
ATOM 2013 C C . LYS A 1 253 ? -7.209 -32.715 24.213 1.00 96.06 253 LYS A C 1
ATOM 2015 O O . LYS A 1 253 ? -7.302 -32.561 23.004 1.00 96.06 253 LYS A O 1
ATOM 2020 N N . LYS A 1 254 ? -8.285 -32.918 24.983 1.00 96.38 254 LYS A N 1
ATOM 2021 C CA . LYS A 1 254 ? -9.645 -33.063 24.432 1.00 96.38 254 LYS A CA 1
ATOM 2022 C C . LYS A 1 254 ? -10.087 -31.878 23.568 1.00 96.38 254 LYS A C 1
ATOM 2024 O O . LYS A 1 254 ? -10.851 -32.065 22.629 1.00 96.38 254 LYS A O 1
ATOM 2029 N N . ARG A 1 255 ? -9.665 -30.650 23.891 1.00 93.25 255 ARG A N 1
ATOM 2030 C CA . ARG A 1 255 ? -9.973 -29.459 23.081 1.00 93.25 255 ARG A CA 1
ATOM 2031 C C . ARG A 1 255 ? -9.194 -29.446 21.763 1.00 93.25 255 ARG A C 1
ATOM 2033 O O . ARG A 1 255 ? -9.721 -28.923 20.787 1.00 93.25 255 ARG A O 1
ATOM 2040 N N . LYS A 1 256 ? -7.962 -29.961 21.750 1.00 92.88 256 LYS A N 1
ATOM 2041 C CA . LYS A 1 256 ? -7.155 -30.123 20.533 1.00 92.88 256 LYS A CA 1
ATOM 2042 C C . LYS A 1 256 ? -7.719 -31.238 19.652 1.00 92.88 256 LYS A C 1
ATOM 2044 O O . LYS A 1 256 ? -7.908 -30.983 18.479 1.00 92.88 256 LYS A O 1
ATOM 2049 N N . ASP A 1 257 ? -8.086 -32.382 20.229 1.00 94.00 257 ASP A N 1
ATOM 2050 C CA . ASP A 1 257 ? -8.622 -33.537 19.486 1.00 94.00 257 ASP A CA 1
ATOM 2051 C C . ASP A 1 257 ? -10.001 -33.267 18.849 1.00 94.00 257 ASP A C 1
ATOM 2053 O O . ASP A 1 257 ? -10.385 -33.920 17.888 1.00 94.00 257 ASP A O 1
ATOM 2057 N N . LYS A 1 258 ? -10.777 -32.322 19.399 1.00 91.06 258 LYS A N 1
ATOM 2058 C CA . LYS A 1 258 ? -12.083 -31.904 18.853 1.00 91.06 258 LYS A CA 1
ATOM 2059 C C . LYS A 1 258 ? -11.996 -30.864 17.730 1.00 91.06 258 LYS A C 1
ATOM 2061 O O . LYS A 1 258 ? -13.038 -30.527 17.170 1.00 91.06 258 LYS A O 1
ATOM 2066 N N . LYS A 1 259 ? -10.827 -30.267 17.507 1.00 66.12 259 LYS A N 1
ATOM 2067 C CA . LYS A 1 259 ? -10.608 -29.281 16.445 1.00 66.12 259 LYS A CA 1
ATOM 2068 C C . LYS A 1 259 ? -10.121 -29.969 15.187 1.00 66.12 259 LYS A C 1
ATOM 2070 O O . LYS A 1 259 ? -10.509 -29.465 14.115 1.00 66.12 259 LYS A O 1
#

Foldseek 3Di:
DDPDDDPPDDDDDDAADDDDDFFDKDWDFPWQQDPDDDDGTDDIDTHHDDDPDDFDKDKDKQKWFFDAWDWFKTKTDDRFQAQVVLVVQAQAWKAKPVGWIKGFHHADPPPGPIGMMGTPGTDDRPIMMIGIDIDTDDHDNDDDDFPLVPDPPVCSSVTDDDDDPVVVCVVVVNDDDDDPVPDDDDDDDDDDDDDDDDDDPVVLVPDDPVPRDPPDDPPPPPVVPDDPDDDDDPVVVVVVVVVVVVVVVVVVVVVVVVD